Protein AF-A0A9E5NIU3-F1 (afdb_monomer)

Solvent-accessible surface area (backbone atoms only — not comparable to full-atom values): 15279 Å² total; per-residue (Å²): 61,27,42,67,82,44,80,73,51,87,88,87,84,78,80,99,62,93,83,87,87,89,77,92,74,61,72,83,60,60,57,91,78,88,72,50,78,47,79,78,76,88,70,92,60,64,92,86,61,90,78,83,89,86,84,86,89,82,87,84,83,90,74,96,70,78,58,53,26,58,92,35,30,37,78,50,72,52,64,69,59,44,77,48,78,51,65,37,32,58,20,73,56,79,64,65,49,39,30,41,48,63,44,84,92,63,64,41,73,61,79,79,61,49,73,47,73,79,78,51,19,30,45,32,39,68,53,78,41,89,37,87,39,33,35,40,39,30,29,74,90,66,59,80,70,76,93,72,87,78,89,84,76,90,77,65,85,85,40,51,83,42,65,24,35,31,39,36,38,25,44,74,95,46,49,76,74,45,44,67,56,43,54,54,40,41,75,70,74,32,47,60,39,81,43,46,48,65,55,38,16,42,77,52,43,78,56,40,85,49,75,63,10,59,55,51,44,54,50,47,41,46,76,48,26,36,84,62,45,52,77,42,78,44,81,51,81,84,88,73,92,84,115

Sequence (243 aa):
VYLNGYLLDEAKWDGLVPYQFQEEVSQSHLVDGTNVVSVECPLELPVTVTYDLVYVDSFEIDYYRAYTAENDSLLFDGDGAGTWQYEVAGFTTDALEVFDITDPLSVTRMVSTTVVGSGSYSLKFEDTIGGEHHYLALRPSQYKSHPLILEDTPSSLADTSNGADYIIITHSDFRDAVIPLRDHREGQGLGTFIADVQDVYDEFSYGIFDPRAIRDFLRYAYDNWVDPPPSYVLLVGDGNYDF

Foldseek 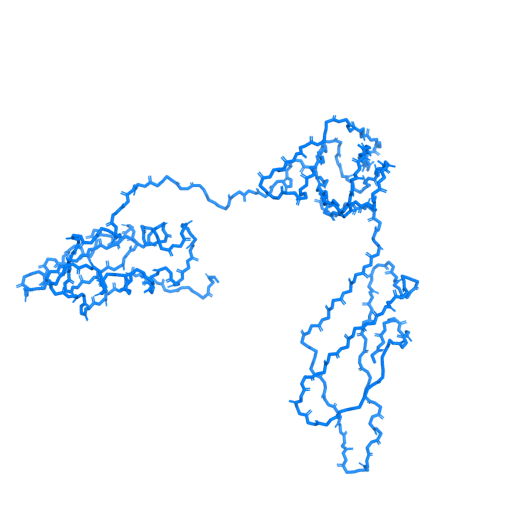3Di:
DDKLNHDFDDDDDDDPDDDDDDGDDDLVSDDPDDIDDDDDDPVPDPPVDDDDDDDDPDDDDDHDDPLEDDPQKDKDKDDFAAKDKDKHWHHQDQQKWKWWCQDVVDIDTDDQWDWDDDRIIIIMDMDGDHGMIIMMMGHPVPPDDDPDDDDDDADPLLDLADAWQEEEEEAPVCQVVCVVVCVVVVVVVTGYYYHYVQNLCCVQPVSDPDVVSVVVSLVSQQVRHDPPGHPYYHYYDDDDPPD

Structure (mmCIF, N/CA/C/O backbone):
data_AF-A0A9E5NIU3-F1
#
_entry.id   AF-A0A9E5NIU3-F1
#
loop_
_atom_site.group_PDB
_atom_site.id
_atom_site.type_symbol
_atom_site.label_atom_id
_atom_site.label_alt_id
_atom_site.label_comp_id
_atom_site.label_asym_id
_atom_site.label_entity_id
_atom_site.label_seq_id
_atom_site.pdbx_PDB_ins_code
_atom_site.Cartn_x
_atom_site.Cartn_y
_atom_site.Cartn_z
_atom_site.occupancy
_atom_site.B_iso_or_equiv
_atom_site.auth_seq_id
_atom_site.auth_comp_id
_atom_site.auth_asym_id
_atom_site.auth_atom_id
_atom_site.pdbx_PDB_model_num
ATOM 1 N N . VAL A 1 1 ? -11.254 -3.269 -29.578 1.00 92.62 1 VAL A N 1
ATOM 2 C CA . VAL A 1 1 ? -10.267 -2.590 -28.709 1.00 92.62 1 VAL A CA 1
ATOM 3 C C . VAL A 1 1 ? -8.957 -2.481 -29.459 1.00 92.62 1 VAL A C 1
ATOM 5 O O . VAL A 1 1 ? -8.555 -3.450 -30.092 1.00 92.62 1 VAL A O 1
ATOM 8 N N . TYR A 1 2 ? -8.317 -1.316 -29.423 1.00 95.06 2 TYR A N 1
ATOM 9 C CA . TYR A 1 2 ? -7.055 -1.064 -30.110 1.00 95.06 2 TYR A CA 1
ATOM 10 C C . TYR A 1 2 ? -5.993 -0.554 -29.141 1.00 95.06 2 TYR A C 1
ATOM 12 O O . TYR A 1 2 ? -6.313 0.156 -28.189 1.00 95.06 2 TYR A O 1
ATOM 20 N N . LEU A 1 3 ? -4.731 -0.840 -29.450 1.00 96.06 3 LEU A N 1
ATOM 21 C CA . LEU A 1 3 ? -3.557 -0.226 -28.836 1.00 96.06 3 LEU A CA 1
ATOM 22 C C . LEU A 1 3 ? -2.742 0.465 -29.922 1.00 96.06 3 LEU A C 1
ATOM 24 O O . LEU A 1 3 ? -2.285 -0.188 -30.855 1.00 96.06 3 LEU A O 1
ATOM 28 N N . ASN A 1 4 ? -2.573 1.784 -29.827 1.00 96.12 4 ASN A N 1
ATOM 29 C CA . ASN A 1 4 ? -1.859 2.598 -30.818 1.00 96.12 4 ASN A CA 1
ATOM 30 C C . ASN A 1 4 ? -2.314 2.340 -32.271 1.00 96.12 4 ASN A C 1
ATOM 32 O O . ASN A 1 4 ? -1.519 2.397 -33.206 1.00 96.12 4 ASN A O 1
ATOM 36 N N . GLY A 1 5 ? -3.605 2.041 -32.460 1.00 95.25 5 GLY A N 1
ATOM 37 C CA . GLY A 1 5 ? -4.196 1.725 -33.765 1.00 95.25 5 GLY A CA 1
ATOM 38 C C . GLY A 1 5 ? -4.062 0.263 -34.214 1.00 95.25 5 GLY A C 1
ATOM 39 O O . GLY A 1 5 ? -4.632 -0.095 -35.242 1.00 95.25 5 GLY A O 1
ATOM 40 N N . TYR A 1 6 ? -3.376 -0.599 -33.460 1.00 96.06 6 TYR A N 1
ATOM 41 C CA . TYR A 1 6 ? -3.373 -2.046 -33.684 1.00 96.06 6 TYR A CA 1
ATOM 42 C C . TYR A 1 6 ? -4.602 -2.676 -33.035 1.00 96.06 6 TYR A C 1
ATOM 44 O O . TYR A 1 6 ? -4.832 -2.480 -31.842 1.00 96.06 6 TYR A O 1
ATOM 52 N N . LEU A 1 7 ? -5.393 -3.416 -33.814 1.00 95.62 7 LEU A N 1
ATOM 53 C CA . LEU A 1 7 ? -6.554 -4.143 -33.301 1.00 95.62 7 LEU A CA 1
ATOM 54 C C . LEU A 1 7 ? -6.073 -5.246 -32.353 1.00 95.62 7 LEU A C 1
ATOM 56 O O . LEU A 1 7 ? -5.287 -6.099 -32.762 1.00 95.62 7 LEU A O 1
ATOM 60 N N . LEU A 1 8 ? -6.538 -5.204 -31.105 1.00 95.06 8 LEU A N 1
ATOM 61 C CA . LEU A 1 8 ? -6.277 -6.239 -30.106 1.00 95.06 8 LEU A CA 1
ATOM 62 C C . LEU A 1 8 ? -7.428 -7.238 -30.028 1.00 95.06 8 LEU A C 1
ATOM 64 O O . LEU A 1 8 ? -7.195 -8.436 -30.020 1.00 95.06 8 LEU A O 1
ATOM 68 N N . ASP A 1 9 ? -8.659 -6.734 -29.995 1.00 94.94 9 ASP A N 1
ATOM 69 C CA . ASP A 1 9 ? -9.853 -7.555 -2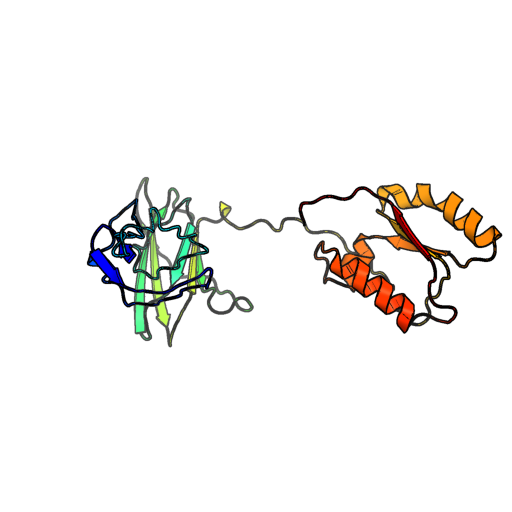9.800 1.00 94.94 9 ASP A CA 1
ATOM 70 C C . ASP A 1 9 ? -11.080 -6.939 -30.488 1.00 94.94 9 ASP A C 1
ATOM 72 O O . ASP A 1 9 ? -11.179 -5.714 -30.635 1.00 94.94 9 ASP A O 1
ATOM 76 N N . GLU A 1 10 ? -12.025 -7.786 -30.887 1.00 93.44 10 GLU A N 1
ATOM 77 C CA . GLU A 1 10 ? -13.324 -7.407 -31.436 1.00 93.44 10 GLU A CA 1
ATOM 78 C C . GLU A 1 10 ? -14.422 -8.262 -30.799 1.00 93.44 10 GLU A C 1
ATOM 80 O O . GLU A 1 10 ? -14.427 -9.489 -30.908 1.00 93.44 10 GLU A O 1
ATOM 85 N N . ALA A 1 11 ? -15.401 -7.601 -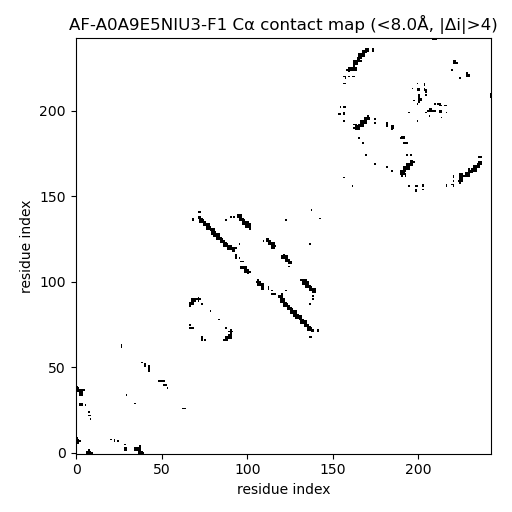30.178 1.00 90.00 11 ALA A N 1
ATOM 86 C CA . ALA A 1 11 ? -16.463 -8.279 -29.454 1.00 90.00 11 ALA A CA 1
ATOM 87 C C . ALA A 1 11 ? -17.822 -7.607 -29.636 1.00 90.00 11 ALA A C 1
ATOM 89 O O . ALA A 1 11 ? -17.936 -6.409 -29.895 1.00 90.00 11 ALA A O 1
ATOM 90 N N . LYS A 1 12 ? -18.873 -8.411 -29.451 1.00 87.81 12 LYS A N 1
ATOM 91 C CA . LYS A 1 12 ? -20.268 -7.977 -29.468 1.00 87.81 12 LYS A CA 1
ATOM 92 C C . LYS A 1 12 ? -20.998 -8.537 -28.257 1.00 87.81 12 LYS A C 1
ATOM 94 O O . LYS A 1 12 ? -21.025 -9.749 -28.051 1.00 87.81 12 LYS A O 1
ATOM 99 N N . TRP A 1 13 ? -21.647 -7.660 -27.507 1.00 85.12 13 TRP A N 1
ATOM 100 C CA . TRP A 1 13 ? -22.493 -8.016 -26.373 1.00 85.12 13 TRP A CA 1
ATOM 101 C C . TRP A 1 13 ? -23.700 -7.071 -26.299 1.00 85.12 13 TRP A C 1
ATOM 103 O O . TRP A 1 13 ? -23.791 -6.116 -27.069 1.00 85.12 13 TRP A O 1
ATOM 113 N N . ASP A 1 14 ? -24.658 -7.376 -25.424 1.00 81.88 14 ASP A N 1
ATOM 114 C CA . ASP A 1 14 ? -25.883 -6.594 -25.239 1.00 81.88 14 ASP A CA 1
ATOM 115 C C . ASP A 1 14 ? -26.160 -6.388 -23.743 1.00 81.88 14 ASP A C 1
ATOM 117 O O . ASP A 1 14 ? -25.892 -7.267 -22.919 1.00 81.88 14 ASP A O 1
ATOM 121 N N . GLY A 1 15 ? -26.715 -5.227 -23.403 1.00 83.88 15 GLY A N 1
ATOM 122 C CA . GLY A 1 15 ? -27.000 -4.806 -22.034 1.00 83.88 15 GLY A CA 1
ATOM 123 C C . GLY A 1 15 ? -25.804 -4.238 -21.259 1.00 83.88 15 GLY A C 1
ATOM 124 O O . GLY A 1 15 ? -24.678 -4.150 -21.741 1.00 83.88 15 GLY A O 1
ATOM 125 N N . LEU A 1 16 ? -26.077 -3.838 -20.013 1.00 86.12 16 LEU A N 1
ATOM 126 C CA . LEU A 1 16 ? -25.091 -3.304 -19.063 1.00 86.12 16 LEU A CA 1
ATOM 127 C C . LEU A 1 16 ? -24.374 -4.447 -18.335 1.00 86.12 16 LEU A C 1
ATOM 129 O O . LEU A 1 16 ? -24.534 -4.632 -17.129 1.00 86.12 16 LEU A O 1
ATOM 133 N N . VAL A 1 17 ? -23.641 -5.254 -19.095 1.00 89.50 17 VAL A N 1
ATOM 134 C CA . VAL A 1 17 ? -22.861 -6.382 -18.579 1.00 89.50 17 VAL A CA 1
ATOM 135 C C . VAL A 1 17 ? -21.364 -6.089 -18.697 1.00 89.50 17 VAL A C 1
ATOM 137 O O . VAL A 1 17 ? -20.954 -5.462 -19.676 1.00 89.50 17 VAL A O 1
ATOM 140 N N . PRO A 1 18 ? -20.542 -6.514 -17.720 1.00 90.44 18 PRO A N 1
ATOM 141 C CA . PRO A 1 18 ? -19.097 -6.376 -17.824 1.00 90.44 18 PRO A CA 1
ATOM 142 C C . PRO A 1 18 ? -18.568 -7.258 -18.958 1.00 90.44 18 PRO A C 1
ATOM 144 O O . PRO A 1 18 ? -19.004 -8.398 -19.131 1.00 90.44 18 PRO A O 1
ATOM 147 N N . TYR A 1 19 ? -17.610 -6.723 -19.705 1.00 91.12 19 TYR A N 1
ATOM 148 C CA . TYR A 1 19 ? -16.857 -7.446 -20.720 1.00 91.12 19 TYR A CA 1
ATOM 149 C C . TYR A 1 19 ? -15.371 -7.383 -20.366 1.00 91.12 19 TYR A C 1
ATOM 151 O O . TYR A 1 19 ? -14.856 -6.308 -20.064 1.00 91.12 19 TYR A O 1
ATOM 159 N N . GLN A 1 20 ? -14.702 -8.534 -20.392 1.00 93.62 20 GLN A N 1
ATOM 160 C CA . GLN A 1 20 ? -13.280 -8.675 -20.095 1.00 93.62 20 GLN A CA 1
ATOM 161 C C . GLN A 1 20 ? -12.633 -9.532 -21.181 1.00 93.62 20 GLN A C 1
ATOM 163 O O . GLN A 1 20 ? -13.189 -10.559 -21.573 1.00 93.62 20 GLN A O 1
ATOM 168 N N . PHE A 1 21 ? -11.450 -9.121 -21.626 1.00 93.06 21 PHE A N 1
ATOM 169 C CA . PHE A 1 21 ? -10.611 -9.869 -22.554 1.00 93.06 21 PHE A CA 1
ATOM 170 C C . PHE A 1 21 ? -9.149 -9.789 -22.095 1.00 93.06 21 PHE A C 1
ATOM 172 O O . PHE A 1 21 ? -8.782 -8.884 -21.344 1.00 93.06 21 PHE A O 1
ATOM 179 N N . GLN A 1 22 ? -8.335 -10.752 -22.521 1.00 95.75 22 GLN A N 1
ATOM 180 C CA . GLN A 1 22 ? -6.898 -10.802 -22.264 1.00 95.75 22 GLN A CA 1
ATOM 181 C C . GLN A 1 22 ? -6.222 -11.343 -23.518 1.00 95.75 22 GLN A C 1
ATOM 183 O O . GLN A 1 22 ? -6.597 -12.410 -23.998 1.00 95.75 22 GLN A O 1
ATOM 188 N N . GLU A 1 23 ? -5.245 -10.607 -24.036 1.00 94.19 23 GLU A N 1
ATOM 189 C CA . GLU A 1 23 ? -4.559 -10.924 -25.287 1.00 94.19 23 GLU A CA 1
ATOM 190 C C . GLU A 1 23 ? -3.060 -10.658 -25.160 1.00 94.19 23 GLU A C 1
ATOM 192 O O . GLU A 1 23 ? -2.636 -9.733 -24.465 1.00 94.19 23 GLU A O 1
ATOM 197 N N . GLU A 1 24 ? -2.263 -11.455 -25.869 1.00 94.00 24 GLU A N 1
ATOM 198 C CA . GLU A 1 24 ? -0.820 -11.247 -25.981 1.00 94.00 24 GLU A CA 1
ATOM 199 C C . GLU A 1 24 ? -0.539 -10.064 -26.912 1.00 94.00 24 GLU A C 1
ATOM 201 O O . GLU A 1 24 ? -0.871 -10.078 -28.103 1.00 94.00 24 GLU A O 1
ATOM 206 N N . VAL A 1 25 ? 0.105 -9.028 -26.380 1.00 91.88 25 VAL A N 1
ATOM 207 C CA . VAL A 1 25 ? 0.417 -7.811 -27.130 1.00 91.88 25 VAL A CA 1
ATOM 208 C C . VAL A 1 25 ? 1.869 -7.845 -27.587 1.00 91.88 25 VAL A C 1
ATOM 210 O O . VAL A 1 25 ? 2.794 -8.024 -26.800 1.00 91.88 25 VAL A O 1
ATOM 213 N N . SER A 1 26 ? 2.108 -7.606 -28.879 1.00 93.44 26 SER A N 1
ATOM 214 C CA . SER A 1 26 ? 3.479 -7.409 -29.351 1.00 93.44 26 SER A CA 1
ATOM 215 C C . SER A 1 26 ? 4.075 -6.144 -28.733 1.00 93.44 26 SER A C 1
ATOM 217 O O . SER A 1 26 ? 3.528 -5.059 -28.917 1.00 93.44 26 SER A O 1
ATOM 219 N N . GLN A 1 27 ? 5.262 -6.249 -28.124 1.00 91.62 27 GLN A N 1
ATOM 220 C CA . GLN A 1 27 ? 6.040 -5.093 -27.651 1.00 91.62 27 GLN A CA 1
ATOM 221 C C . GLN A 1 27 ? 6.200 -4.007 -28.731 1.00 91.62 27 GLN A C 1
ATOM 223 O O . GLN A 1 27 ? 6.276 -2.824 -28.422 1.00 91.62 27 GLN A O 1
ATOM 228 N N . SER A 1 28 ? 6.228 -4.395 -30.011 1.00 94.19 28 SER A N 1
ATOM 229 C CA . SER A 1 28 ? 6.342 -3.457 -31.135 1.00 94.19 28 SER A CA 1
ATOM 230 C C . SER A 1 28 ? 5.110 -2.567 -31.350 1.00 94.19 28 SER A C 1
ATOM 232 O O . SER A 1 28 ? 5.200 -1.572 -32.068 1.00 94.19 28 SER A O 1
ATOM 234 N N . HIS A 1 29 ? 3.969 -2.901 -30.740 1.00 95.00 29 HIS A N 1
ATOM 235 C CA . HIS A 1 29 ? 2.780 -2.051 -30.736 1.00 95.00 29 HIS A CA 1
ATOM 236 C C . HIS A 1 29 ? 2.910 -0.894 -29.743 1.00 95.00 29 HIS A C 1
ATOM 238 O O . HIS A 1 29 ? 2.177 0.085 -29.872 1.00 95.00 29 HIS A O 1
ATOM 244 N N . LEU A 1 30 ? 3.826 -0.988 -28.775 1.00 94.31 30 LEU A N 1
ATOM 245 C CA . LEU A 1 30 ? 4.096 0.058 -27.798 1.00 94.31 30 LEU A CA 1
ATOM 246 C C . LEU A 1 30 ? 5.126 1.053 -28.326 1.00 94.31 30 LEU A C 1
ATOM 248 O O . LEU A 1 30 ? 6.062 0.705 -29.047 1.00 94.31 30 LEU A O 1
ATOM 252 N N . VAL A 1 31 ? 4.951 2.307 -27.931 1.00 93.25 31 VAL A N 1
ATOM 253 C CA . VAL A 1 31 ? 5.885 3.396 -28.211 1.00 93.25 31 VAL A CA 1
ATOM 254 C C . VAL A 1 31 ? 6.438 3.958 -26.910 1.00 93.25 31 VAL A C 1
ATOM 256 O O . VAL A 1 31 ? 5.789 3.888 -25.865 1.00 93.25 31 VAL A O 1
ATOM 259 N N . ASP A 1 32 ? 7.635 4.536 -26.982 1.00 88.25 32 ASP A N 1
ATOM 260 C CA . ASP A 1 32 ? 8.162 5.331 -25.877 1.00 88.25 32 ASP A CA 1
ATOM 261 C C . ASP A 1 32 ? 7.265 6.558 -25.642 1.00 88.25 32 ASP A C 1
ATOM 263 O O . ASP A 1 32 ? 6.871 7.253 -26.586 1.00 88.25 32 ASP A O 1
ATOM 267 N N . GLY A 1 33 ? 6.913 6.807 -24.382 1.00 88.25 33 GLY A N 1
ATOM 268 C CA . GLY A 1 33 ? 5.982 7.861 -23.990 1.00 88.25 33 GLY A CA 1
ATOM 269 C C . GLY A 1 33 ? 4.508 7.441 -24.023 1.00 88.25 33 GLY A C 1
ATOM 270 O O . GLY A 1 33 ? 4.108 6.434 -23.438 1.00 88.25 33 GLY A O 1
ATOM 271 N N . THR A 1 34 ? 3.656 8.279 -24.617 1.00 92.75 34 THR A N 1
ATOM 272 C CA . THR A 1 34 ? 2.198 8.115 -24.525 1.00 92.75 34 THR A CA 1
ATOM 273 C C . THR A 1 34 ? 1.693 7.026 -25.464 1.00 92.75 34 THR A C 1
ATOM 275 O O . THR A 1 34 ? 1.724 7.180 -26.683 1.00 92.75 34 THR A O 1
ATOM 278 N N . ASN A 1 35 ? 1.143 5.969 -24.872 1.00 94.25 35 ASN A N 1
ATOM 279 C CA . ASN A 1 35 ? 0.399 4.923 -25.562 1.00 94.25 35 ASN A CA 1
ATOM 280 C C . ASN A 1 35 ? -1.108 5.194 -25.436 1.00 94.25 35 ASN A C 1
ATOM 282 O O . ASN A 1 35 ? -1.568 5.712 -24.417 1.00 94.25 35 ASN A O 1
ATOM 286 N N . VAL A 1 36 ? -1.880 4.863 -26.470 1.00 95.38 36 VAL A N 1
ATOM 287 C CA . VAL A 1 36 ? -3.328 5.102 -26.532 1.00 95.38 36 VAL A CA 1
ATOM 288 C C . VAL A 1 36 ? -4.056 3.774 -26.672 1.00 95.38 36 VAL A C 1
ATOM 290 O O . VAL A 1 36 ? -3.904 3.085 -27.680 1.00 95.38 36 VAL A O 1
ATOM 293 N N . VAL A 1 37 ? -4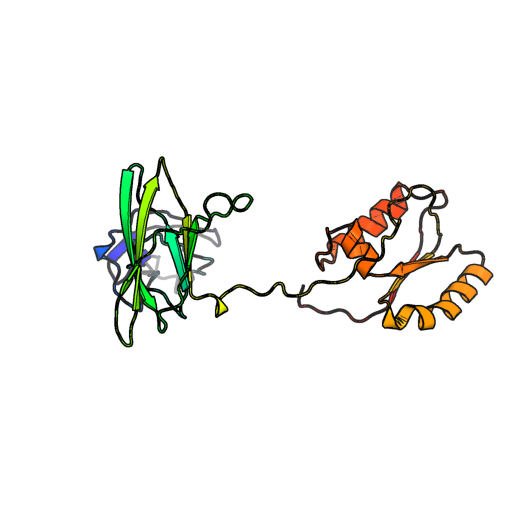.888 3.452 -25.683 1.00 93.69 37 VAL A N 1
ATOM 294 C CA . VAL A 1 37 ? -5.883 2.379 -25.775 1.00 93.69 37 VAL A CA 1
ATOM 295 C C . VAL A 1 37 ? -7.211 3.002 -26.187 1.00 93.69 37 VAL A C 1
ATOM 297 O O . VAL A 1 37 ? -7.673 3.949 -25.549 1.00 93.69 37 VAL A O 1
ATOM 300 N N . SER A 1 38 ? -7.827 2.498 -27.255 1.00 92.81 38 SER A N 1
ATOM 301 C CA . SER A 1 38 ? -9.133 2.975 -27.716 1.00 92.81 38 SER A CA 1
ATOM 302 C C . SER A 1 38 ? -10.156 1.850 -27.819 1.00 92.81 38 SER A C 1
ATOM 304 O O . SER A 1 38 ? -9.869 0.717 -28.217 1.00 92.81 38 SER A O 1
ATOM 306 N N . VAL A 1 39 ? -11.395 2.186 -27.467 1.00 91.69 39 VAL A N 1
ATOM 307 C CA . VAL A 1 39 ? -12.569 1.352 -27.711 1.00 91.69 39 VAL A CA 1
ATOM 308 C C . VAL A 1 39 ? -13.408 2.064 -28.757 1.00 91.69 39 VAL A C 1
ATOM 310 O O . VAL A 1 39 ? -13.850 3.192 -28.547 1.00 91.69 39 VAL A O 1
ATOM 313 N N . GLU A 1 40 ? -13.605 1.412 -29.896 1.00 90.19 40 GLU A N 1
ATOM 314 C CA . GLU A 1 40 ? -14.439 1.928 -30.975 1.00 90.19 40 GLU A CA 1
ATOM 315 C C . GLU A 1 40 ? -15.761 1.170 -30.987 1.00 90.19 40 GLU A C 1
ATOM 317 O O . GLU A 1 40 ? -15.776 -0.058 -30.937 1.00 90.19 40 GLU A O 1
ATOM 322 N N . CYS A 1 41 ? -16.868 1.909 -31.048 1.00 88.00 41 CYS A N 1
ATOM 323 C CA . CYS A 1 41 ? -18.207 1.349 -31.196 1.00 88.00 41 CYS A CA 1
ATOM 324 C C . CYS A 1 41 ? -18.724 1.723 -32.594 1.00 88.00 41 CYS A C 1
ATOM 326 O O . CYS A 1 41 ? -19.171 2.857 -32.785 1.00 88.00 41 CYS A O 1
ATOM 328 N N . PRO A 1 42 ? -18.629 0.822 -33.590 1.00 82.06 42 PRO A N 1
ATOM 329 C CA . PRO A 1 42 ? -18.946 1.142 -34.985 1.00 82.06 42 PRO A CA 1
ATOM 330 C C . PRO A 1 42 ? -20.447 1.350 -35.265 1.00 82.06 42 PRO A C 1
ATOM 332 O O . PRO A 1 42 ? -20.806 1.681 -36.394 1.00 82.06 42 PRO A O 1
ATOM 335 N N . LEU A 1 43 ? -21.319 1.199 -34.256 1.00 75.06 43 LEU A N 1
ATOM 336 C CA . LEU A 1 43 ? -22.774 1.367 -34.343 1.00 75.06 43 LEU A CA 1
ATOM 337 C C . LEU A 1 43 ? -23.403 0.526 -35.472 1.00 75.06 43 LEU A C 1
ATOM 339 O O . LEU A 1 43 ? -24.188 1.013 -36.285 1.00 75.06 43 LEU A O 1
ATOM 343 N N . GLU A 1 44 ? -23.082 -0.769 -35.520 1.00 70.62 44 GLU A N 1
ATOM 344 C CA . GLU A 1 44 ? -23.582 -1.715 -36.538 1.00 70.62 44 GLU A CA 1
ATOM 345 C C . GLU A 1 44 ? -25.026 -2.212 -36.285 1.00 70.62 44 GLU A C 1
ATOM 347 O O . GLU A 1 44 ? -25.435 -3.285 -36.741 1.00 70.62 44 GLU A O 1
ATOM 352 N N . LEU A 1 45 ? -25.823 -1.459 -35.523 1.00 66.75 45 LEU A N 1
ATOM 353 C CA . LEU A 1 45 ? -27.174 -1.839 -35.108 1.00 66.75 45 LEU A CA 1
ATOM 354 C C . LEU A 1 45 ? -28.260 -1.264 -36.041 1.00 66.75 45 LEU A C 1
ATOM 356 O O . LEU A 1 45 ? -28.012 -0.327 -36.803 1.00 66.75 45 LEU A O 1
ATOM 360 N N . PRO A 1 46 ? -29.492 -1.820 -36.022 1.00 67.44 46 PRO A N 1
ATOM 361 C CA . PRO A 1 46 ? -30.609 -1.278 -36.790 1.00 67.44 46 PRO A CA 1
ATOM 362 C C . PRO A 1 46 ? -30.824 0.208 -36.485 1.00 67.44 46 PRO A C 1
ATOM 364 O O . PRO A 1 46 ? -30.645 0.638 -35.349 1.00 67.44 46 PRO A O 1
ATOM 367 N N . VAL A 1 47 ? -31.309 0.957 -37.481 1.00 65.19 47 VAL A N 1
ATOM 368 C CA . VAL A 1 47 ? -31.477 2.432 -37.521 1.00 65.19 47 VAL A CA 1
ATOM 369 C C . VAL A 1 47 ? -32.200 3.081 -36.322 1.00 65.19 47 VAL A C 1
ATOM 371 O O . VAL A 1 47 ? -32.287 4.302 -36.243 1.00 65.19 47 VAL A O 1
ATOM 374 N N . THR A 1 48 ? -32.763 2.288 -35.410 1.00 75.12 48 THR A N 1
ATOM 375 C CA . THR A 1 48 ? -33.432 2.725 -34.181 1.00 75.12 48 THR A CA 1
ATOM 376 C C . THR A 1 48 ? -32.488 2.944 -32.994 1.00 75.12 48 THR A C 1
ATOM 378 O O . THR A 1 48 ? -32.906 3.581 -32.032 1.00 75.12 48 THR A O 1
ATOM 381 N N . VAL A 1 49 ? -31.255 2.426 -33.029 1.00 71.31 49 VAL A N 1
ATOM 382 C CA . VAL A 1 49 ? -30.230 2.666 -31.996 1.00 71.31 49 VAL A CA 1
ATOM 383 C C . VAL A 1 49 ? -29.312 3.789 -32.471 1.00 71.31 49 VAL A C 1
ATOM 385 O O . VAL A 1 49 ? -28.775 3.722 -33.573 1.00 71.31 49 VAL A O 1
ATOM 388 N N . THR A 1 50 ? -29.172 4.850 -31.675 1.00 76.56 50 THR A N 1
ATOM 389 C CA . THR A 1 50 ? -28.463 6.078 -32.083 1.00 76.56 50 THR A CA 1
ATOM 390 C C . THR A 1 50 ? -27.117 6.286 -31.393 1.00 76.56 50 THR A C 1
ATOM 392 O O . THR A 1 50 ? -26.389 7.198 -31.781 1.00 76.56 50 THR A O 1
ATOM 395 N N . TYR A 1 51 ? -26.782 5.478 -30.387 1.00 76.12 51 TYR A N 1
ATOM 396 C CA . TYR A 1 51 ? -25.496 5.515 -29.697 1.00 76.12 51 TYR A CA 1
ATOM 397 C C . TYR A 1 51 ? -25.184 4.165 -29.044 1.00 76.12 51 TYR A C 1
ATOM 399 O O . TYR A 1 51 ? -26.100 3.454 -28.635 1.00 76.12 51 TYR A O 1
ATOM 407 N N . ASP A 1 52 ? -23.891 3.897 -28.881 1.00 81.81 52 ASP A N 1
ATOM 408 C CA . ASP A 1 52 ? -23.343 2.890 -27.976 1.00 81.81 52 ASP A CA 1
ATOM 409 C C . ASP A 1 52 ? -22.576 3.623 -26.866 1.00 81.81 52 ASP A C 1
ATOM 411 O O . ASP A 1 52 ? -21.955 4.663 -27.111 1.00 81.81 52 ASP A O 1
ATOM 415 N N . LEU A 1 53 ? -22.638 3.110 -25.637 1.00 84.25 53 LEU A N 1
ATOM 416 C CA . LEU A 1 53 ? -21.878 3.640 -24.505 1.00 84.25 53 LEU A CA 1
ATOM 417 C C . LEU A 1 53 ? -21.075 2.515 -23.860 1.00 84.25 53 LEU A C 1
ATOM 419 O O . LEU A 1 53 ? -21.633 1.484 -23.491 1.00 84.25 53 LEU A O 1
ATOM 423 N N . VAL A 1 54 ? -19.781 2.758 -23.676 1.00 86.44 54 VAL A N 1
ATOM 424 C CA . VAL A 1 54 ? -18.865 1.865 -22.967 1.00 86.44 54 VAL A CA 1
ATOM 425 C C . VAL A 1 54 ? -18.221 2.646 -21.829 1.00 86.44 54 VAL A C 1
ATOM 427 O O . VAL A 1 54 ? -17.726 3.755 -22.034 1.00 86.44 54 VAL A O 1
ATOM 430 N N . TYR A 1 55 ? -18.233 2.061 -20.634 1.00 89.56 55 TYR A N 1
ATOM 431 C CA . TYR A 1 55 ? -17.480 2.550 -19.485 1.00 89.56 55 TYR A CA 1
ATOM 432 C C . TYR A 1 55 ? -16.264 1.649 -19.294 1.00 89.56 55 TYR A C 1
ATOM 434 O O . TYR A 1 55 ? -16.412 0.435 -19.178 1.00 89.56 55 TYR A O 1
ATOM 442 N N . VAL A 1 56 ? -15.074 2.247 -19.289 1.00 90.12 56 VAL A N 1
ATOM 443 C CA . VAL A 1 56 ? -13.833 1.538 -18.969 1.00 90.12 56 VAL A CA 1
ATOM 444 C C . VAL A 1 56 ? -13.688 1.522 -17.454 1.00 90.12 56 VAL A C 1
ATOM 446 O O . VAL A 1 56 ? -13.658 2.586 -16.839 1.00 90.12 56 VAL A O 1
ATOM 449 N N . ASP A 1 57 ? -13.628 0.323 -16.883 1.00 92.12 57 ASP A N 1
ATOM 450 C CA . ASP A 1 57 ? -13.330 0.122 -15.464 1.00 92.12 57 ASP A CA 1
ATOM 451 C C . ASP A 1 57 ? -11.809 0.167 -15.244 1.00 92.12 57 ASP A C 1
ATOM 453 O O . ASP A 1 57 ? -11.282 1.097 -14.637 1.00 92.12 57 ASP A O 1
ATOM 457 N N . SER A 1 58 ? -11.078 -0.763 -15.865 1.00 93.38 58 SER A N 1
ATOM 458 C CA . SER A 1 58 ? -9.616 -0.819 -15.825 1.00 93.38 58 SER A CA 1
ATOM 459 C C . SER A 1 58 ? -9.027 -1.502 -17.063 1.00 93.38 58 SER A C 1
ATOM 461 O O . SER A 1 58 ? -9.735 -2.136 -17.849 1.00 93.38 58 SER A O 1
ATOM 463 N N . PHE A 1 59 ? -7.716 -1.353 -17.244 1.00 91.62 59 PHE A N 1
ATOM 464 C CA . PHE A 1 59 ? -6.902 -2.186 -18.123 1.00 91.62 59 PHE A CA 1
ATOM 465 C C . PHE A 1 59 ? -5.511 -2.349 -17.503 1.00 91.62 59 PHE A C 1
ATOM 467 O O . PHE A 1 59 ? -5.032 -1.454 -16.806 1.00 91.62 59 PHE A O 1
ATOM 474 N N . GLU A 1 60 ? -4.873 -3.478 -17.782 1.00 93.75 60 GLU A N 1
ATOM 475 C CA . GLU A 1 60 ? -3.510 -3.800 -17.363 1.00 93.75 60 GLU A CA 1
ATOM 476 C C . GLU A 1 60 ? -2.710 -4.217 -18.599 1.00 93.75 60 GLU A C 1
ATOM 478 O O . GLU A 1 60 ? -3.270 -4.775 -19.547 1.00 93.75 60 GLU A O 1
ATOM 483 N N . ILE A 1 61 ? -1.422 -3.882 -18.626 1.00 91.31 61 ILE A N 1
ATOM 484 C CA . ILE A 1 61 ? -0.521 -4.267 -19.708 1.00 91.31 61 ILE A CA 1
ATOM 485 C C . ILE A 1 61 ? 0.858 -4.578 -19.141 1.00 91.31 61 ILE A C 1
ATOM 487 O O . ILE A 1 61 ? 1.509 -3.706 -18.564 1.00 91.31 61 ILE A O 1
ATOM 491 N N . ASP A 1 62 ? 1.309 -5.804 -19.378 1.00 89.62 62 ASP A N 1
ATOM 492 C CA . ASP A 1 62 ? 2.674 -6.227 -19.105 1.00 89.62 62 ASP A CA 1
ATOM 493 C C . ASP A 1 62 ? 3.540 -5.961 -20.333 1.00 89.62 62 ASP A C 1
ATOM 495 O O . ASP A 1 62 ? 3.162 -6.256 -21.471 1.00 89.62 62 ASP A O 1
ATOM 499 N N . TYR A 1 63 ? 4.704 -5.353 -20.122 1.00 89.19 63 TYR A N 1
ATOM 500 C CA . TYR A 1 63 ? 5.613 -5.007 -21.206 1.00 89.19 63 TYR A CA 1
ATOM 501 C C . TYR A 1 63 ? 7.057 -4.945 -20.729 1.00 89.19 63 TYR A C 1
ATOM 503 O O . TYR A 1 63 ? 7.353 -4.617 -19.580 1.00 89.19 63 TYR A O 1
ATOM 511 N N . TYR A 1 64 ? 7.981 -5.187 -21.654 1.00 86.38 64 TYR A N 1
ATOM 512 C CA . TYR A 1 64 ? 9.394 -4.971 -21.396 1.00 86.38 64 TYR A CA 1
ATOM 513 C C . TYR A 1 64 ? 9.689 -3.476 -21.384 1.00 86.38 64 TYR A C 1
ATOM 515 O O . TYR A 1 64 ? 9.472 -2.761 -22.368 1.00 86.38 64 TYR A O 1
ATOM 523 N N . ARG A 1 65 ? 10.235 -3.008 -20.267 1.00 86.31 65 ARG A N 1
ATOM 524 C CA . ARG A 1 65 ? 10.684 -1.632 -20.085 1.00 86.31 65 ARG A CA 1
ATOM 525 C C . ARG A 1 65 ? 12.207 -1.585 -20.036 1.00 86.31 65 ARG A C 1
ATOM 527 O O . ARG A 1 65 ? 12.853 -2.488 -19.517 1.00 86.31 65 ARG A O 1
ATOM 534 N N . ALA A 1 66 ? 12.792 -0.506 -20.550 1.00 89.81 66 ALA A N 1
ATOM 535 C CA . ALA A 1 66 ? 14.211 -0.245 -20.349 1.00 89.81 66 ALA A CA 1
ATOM 536 C C . ALA A 1 66 ? 14.524 -0.054 -18.854 1.00 89.81 66 ALA A C 1
ATOM 538 O O . ALA A 1 66 ? 13.774 0.616 -18.142 1.00 89.81 66 ALA A O 1
ATOM 539 N N . TYR A 1 67 ? 15.673 -0.558 -18.399 1.00 94.69 67 TYR A N 1
ATOM 540 C CA . TYR A 1 67 ? 16.161 -0.340 -17.037 1.00 94.69 67 TYR A CA 1
ATOM 541 C C . TYR A 1 67 ? 16.669 1.095 -16.852 1.00 94.69 67 TYR A C 1
ATOM 543 O O . TYR A 1 67 ? 17.866 1.369 -16.827 1.00 94.69 67 TYR A O 1
ATOM 551 N N . THR A 1 68 ? 15.739 2.044 -16.786 1.00 95.56 68 THR A N 1
ATOM 552 C CA . THR A 1 68 ? 16.002 3.469 -16.576 1.00 95.56 68 THR A CA 1
ATOM 553 C C . THR A 1 68 ? 15.191 3.947 -15.385 1.00 95.56 68 THR A C 1
ATOM 555 O O . THR A 1 68 ? 13.965 3.883 -15.398 1.00 95.56 68 THR A O 1
ATOM 558 N N . ALA A 1 69 ? 15.892 4.414 -14.357 1.00 96.12 69 ALA A N 1
ATOM 559 C CA . ALA A 1 69 ? 15.300 4.958 -13.154 1.00 96.12 69 ALA A CA 1
ATOM 560 C C . ALA A 1 69 ? 14.514 6.236 -13.442 1.00 96.12 69 ALA A C 1
ATOM 562 O O . ALA A 1 69 ? 14.953 7.116 -14.185 1.00 96.12 69 ALA A O 1
ATOM 563 N N . GLU A 1 70 ? 13.371 6.354 -12.779 1.00 94.06 70 GLU A N 1
ATOM 564 C CA . GLU A 1 70 ? 12.571 7.568 -12.729 1.00 94.06 70 GLU A CA 1
ATOM 565 C C . GLU A 1 70 ? 12.587 8.086 -11.299 1.00 94.06 70 GLU A C 1
ATOM 567 O O . GLU A 1 70 ? 12.366 7.341 -10.346 1.00 94.06 70 GLU A O 1
ATOM 572 N N . ASN A 1 71 ? 12.885 9.376 -11.133 1.00 94.94 71 ASN A N 1
ATOM 573 C CA . ASN A 1 71 ? 13.062 9.987 -9.813 1.00 94.94 71 ASN A CA 1
ATOM 574 C C . ASN A 1 71 ? 14.107 9.256 -8.940 1.00 94.94 71 ASN A C 1
ATOM 576 O O . ASN A 1 71 ? 13.918 9.102 -7.737 1.00 94.94 71 ASN A O 1
ATOM 580 N N . ASP A 1 72 ? 15.222 8.826 -9.543 1.00 96.38 72 ASP A N 1
ATOM 581 C CA . ASP A 1 72 ? 16.311 8.085 -8.882 1.00 96.38 72 ASP A CA 1
ATOM 582 C C . ASP A 1 72 ? 15.894 6.751 -8.234 1.00 96.38 72 ASP A C 1
ATOM 584 O O . ASP A 1 72 ? 16.507 6.316 -7.253 1.00 96.38 72 ASP A O 1
ATOM 588 N N . SER A 1 73 ? 14.858 6.101 -8.766 1.00 97.00 73 SER A N 1
ATOM 589 C CA . SER A 1 73 ? 14.417 4.777 -8.334 1.00 97.00 73 SER A CA 1
ATOM 590 C C . SER A 1 73 ? 13.915 3.948 -9.517 1.00 97.00 73 SER A C 1
ATOM 592 O O . SER A 1 73 ? 13.324 4.477 -10.460 1.00 97.00 73 SER A O 1
ATOM 594 N N . LEU A 1 74 ? 14.140 2.640 -9.464 1.00 96.88 74 LEU A N 1
ATOM 595 C CA . LEU A 1 74 ? 13.538 1.665 -10.360 1.00 96.88 74 LEU A CA 1
ATOM 596 C C . LEU A 1 74 ? 13.244 0.373 -9.600 1.00 96.88 74 LEU A C 1
ATOM 598 O O . LEU A 1 74 ? 14.152 -0.242 -9.040 1.00 96.88 74 LEU A O 1
ATOM 602 N N . LEU A 1 75 ? 11.982 -0.045 -9.643 1.00 95.81 75 LEU A N 1
ATOM 603 C CA . LEU A 1 75 ? 11.563 -1.410 -9.350 1.00 95.81 75 LEU A CA 1
ATOM 604 C C . LEU A 1 75 ? 11.505 -2.169 -10.677 1.00 95.81 75 LEU A C 1
ATOM 606 O O . LEU A 1 75 ? 10.931 -1.653 -11.639 1.00 95.81 75 LEU A O 1
ATOM 610 N N . PHE A 1 76 ? 12.132 -3.337 -10.748 1.00 95.06 76 PHE A N 1
ATOM 611 C CA . PHE A 1 76 ? 12.168 -4.139 -11.967 1.00 95.06 76 PHE A CA 1
ATOM 612 C C . PHE A 1 76 ? 12.357 -5.618 -11.656 1.00 95.06 76 PHE A C 1
ATOM 614 O O . PHE A 1 76 ? 12.916 -5.982 -10.620 1.00 95.06 76 PHE A O 1
ATOM 621 N N . ASP A 1 77 ? 11.936 -6.448 -12.600 1.00 93.25 77 ASP A N 1
ATOM 622 C CA . ASP A 1 77 ? 12.077 -7.891 -12.508 1.00 93.25 77 ASP A CA 1
ATOM 623 C C . ASP A 1 77 ? 13.399 -8.341 -13.127 1.00 93.25 77 ASP A C 1
ATOM 625 O O . ASP A 1 77 ? 13.882 -7.787 -14.125 1.00 93.25 77 ASP A O 1
ATOM 629 N N . GLY A 1 78 ? 13.988 -9.349 -12.496 1.00 88.62 78 GLY A N 1
ATOM 630 C CA . GLY A 1 78 ? 15.080 -10.117 -13.057 1.00 88.62 78 GLY A CA 1
ATOM 631 C C . GLY A 1 78 ? 14.618 -10.957 -14.240 1.00 88.62 78 GLY A C 1
ATOM 632 O O . GLY A 1 78 ? 13.441 -11.281 -14.395 1.00 88.62 78 GLY A O 1
ATOM 633 N N . ASP A 1 79 ? 15.578 -11.335 -15.071 1.00 86.38 79 ASP A N 1
ATOM 634 C CA . ASP A 1 79 ? 15.345 -12.285 -16.149 1.00 86.38 79 ASP A CA 1
ATOM 635 C C . ASP A 1 79 ? 15.060 -13.701 -15.597 1.00 86.38 79 ASP A C 1
ATOM 637 O O . ASP A 1 79 ? 15.083 -13.962 -14.396 1.00 86.38 79 ASP A O 1
ATOM 641 N N . GLY A 1 80 ? 14.779 -14.666 -16.477 1.00 87.50 80 GLY A N 1
ATOM 642 C CA . GLY A 1 80 ? 14.599 -16.062 -16.061 1.00 87.50 80 GLY A CA 1
ATOM 643 C C . GLY A 1 80 ? 15.864 -16.681 -15.444 1.00 87.50 80 GLY A C 1
ATOM 644 O O . GLY A 1 80 ? 16.933 -16.081 -15.422 1.00 87.50 80 GLY A O 1
ATOM 645 N N . ALA A 1 81 ? 15.777 -17.934 -14.992 1.00 94.75 81 ALA A N 1
ATOM 646 C CA . ALA A 1 81 ? 16.903 -18.622 -14.357 1.00 94.75 81 ALA A CA 1
ATOM 647 C C . ALA A 1 81 ? 18.210 -18.540 -15.180 1.00 94.75 81 ALA A C 1
ATOM 649 O O . ALA A 1 81 ? 18.237 -18.887 -16.365 1.00 94.75 81 ALA A O 1
ATOM 650 N N . GLY A 1 82 ? 19.305 -18.116 -14.546 1.00 95.62 82 GLY A N 1
ATOM 651 C CA . GLY A 1 82 ? 20.582 -17.876 -15.214 1.00 95.62 82 GLY A CA 1
ATOM 652 C C . GLY A 1 82 ? 21.495 -16.918 -14.452 1.00 95.62 82 GLY A C 1
ATOM 653 O O . GLY A 1 82 ? 21.161 -16.452 -13.367 1.00 95.62 82 GLY A O 1
ATOM 654 N N . THR A 1 83 ? 22.662 -16.640 -15.033 1.00 96.00 83 THR A N 1
ATOM 655 C CA . THR A 1 83 ? 23.569 -15.585 -14.564 1.00 96.00 83 THR A CA 1
ATOM 656 C C . THR A 1 83 ? 23.413 -14.371 -15.467 1.00 96.00 83 THR A C 1
ATOM 658 O O . THR A 1 83 ? 23.627 -14.477 -16.677 1.00 96.00 83 THR A O 1
ATOM 661 N N . TRP A 1 84 ? 23.070 -13.231 -14.876 1.00 95.12 84 TRP A N 1
ATOM 662 C CA . TRP A 1 84 ? 22.736 -12.005 -15.593 1.00 95.12 84 TRP A CA 1
ATOM 663 C C . TRP A 1 84 ? 23.535 -10.829 -15.068 1.00 95.12 84 TRP A C 1
ATOM 665 O O . TRP A 1 84 ? 23.796 -10.725 -13.872 1.00 95.12 84 TRP A O 1
ATOM 675 N N . GLN A 1 85 ? 23.886 -9.925 -15.978 1.00 95.19 85 GLN A N 1
ATOM 676 C CA . GLN A 1 85 ? 24.435 -8.626 -15.630 1.00 95.19 85 GLN A CA 1
ATOM 677 C C . GLN A 1 85 ? 23.395 -7.558 -15.952 1.00 95.19 85 GLN A C 1
ATOM 679 O O . GLN A 1 85 ? 23.057 -7.349 -17.118 1.00 95.19 85 GLN A O 1
ATOM 684 N N . TYR A 1 86 ? 22.951 -6.848 -14.924 1.00 95.69 86 TYR A N 1
ATOM 685 C CA . TYR A 1 86 ? 21.992 -5.763 -15.047 1.00 95.69 86 TYR A CA 1
ATOM 686 C C . TYR A 1 86 ? 22.716 -4.419 -15.097 1.00 95.69 86 TYR A C 1
ATOM 688 O O . TYR A 1 86 ? 23.728 -4.208 -14.423 1.00 95.69 86 TYR A O 1
ATOM 696 N N . GLU A 1 87 ? 22.188 -3.497 -15.896 1.00 96.62 87 GLU A N 1
ATOM 697 C CA . GLU A 1 87 ? 22.624 -2.104 -15.953 1.00 96.62 87 GLU A CA 1
ATOM 698 C C . GLU A 1 87 ? 21.398 -1.200 -15.874 1.00 96.62 87 GLU A C 1
ATOM 700 O O . GLU A 1 87 ? 20.615 -1.125 -16.817 1.00 96.62 87 GLU A O 1
ATOM 705 N N . VAL A 1 88 ? 21.252 -0.511 -14.743 1.00 97.56 88 VAL A N 1
ATOM 706 C CA . VAL A 1 88 ? 20.163 0.434 -14.498 1.00 97.56 88 VAL A CA 1
ATOM 707 C C . VAL A 1 88 ? 20.692 1.850 -14.684 1.00 97.56 88 VAL A C 1
ATOM 709 O O . VAL A 1 88 ? 21.572 2.285 -13.943 1.00 97.56 88 VAL A O 1
ATOM 712 N N . ALA A 1 89 ? 20.181 2.562 -15.683 1.00 97.38 89 ALA A N 1
ATOM 713 C CA . ALA A 1 89 ? 20.564 3.933 -16.018 1.00 97.38 89 ALA A CA 1
ATOM 714 C C . ALA A 1 89 ? 19.608 4.967 -15.396 1.00 97.38 89 ALA A C 1
ATOM 716 O O . ALA A 1 89 ? 18.647 4.614 -14.721 1.00 97.38 89 ALA A O 1
ATOM 717 N N . GLY A 1 90 ? 19.837 6.256 -15.661 1.00 96.12 90 GLY A N 1
ATOM 718 C CA . GLY A 1 90 ? 18.870 7.324 -15.363 1.00 96.12 90 GLY A CA 1
ATOM 719 C C . GLY A 1 90 ? 19.009 7.977 -13.988 1.00 96.12 90 GLY A C 1
ATOM 720 O O . GLY A 1 90 ? 18.215 8.849 -13.648 1.00 96.12 90 GLY A O 1
ATOM 721 N N . PHE A 1 91 ? 20.034 7.620 -13.213 1.00 97.88 91 PHE A N 1
ATOM 722 C CA . PHE A 1 91 ? 20.272 8.235 -11.910 1.00 97.88 91 PHE A CA 1
ATOM 723 C C . PHE A 1 91 ? 20.978 9.589 -12.027 1.00 97.88 91 PHE A C 1
ATOM 725 O O . PHE A 1 91 ? 21.801 9.821 -12.919 1.00 97.88 91 PHE A O 1
ATOM 732 N N . THR A 1 92 ? 20.687 10.476 -11.081 1.00 96.69 92 THR A N 1
ATOM 733 C CA . THR A 1 92 ? 21.248 11.832 -10.983 1.00 96.69 92 THR A CA 1
ATOM 734 C C . THR A 1 92 ? 22.465 11.921 -10.055 1.00 96.69 92 THR A C 1
ATOM 736 O O . THR A 1 92 ? 23.158 12.938 -10.046 1.00 96.69 92 THR A O 1
ATOM 739 N N . THR A 1 93 ? 22.756 10.857 -9.295 1.00 95.25 93 THR A N 1
ATOM 740 C CA . THR A 1 93 ? 23.881 10.771 -8.346 1.00 95.25 93 THR A CA 1
ATOM 741 C C . THR A 1 93 ? 24.609 9.432 -8.441 1.00 95.25 93 THR A C 1
ATOM 743 O O . THR A 1 93 ? 24.028 8.450 -8.894 1.00 95.25 93 THR A O 1
ATOM 746 N N . ASP A 1 94 ? 25.841 9.363 -7.935 1.00 95.12 94 ASP A N 1
ATOM 747 C CA . ASP A 1 94 ? 26.632 8.128 -7.838 1.00 95.12 94 ASP A CA 1
ATOM 748 C C . ASP A 1 94 ? 26.381 7.301 -6.565 1.00 95.12 94 ASP A C 1
ATOM 750 O O . ASP A 1 94 ? 26.797 6.145 -6.484 1.00 95.12 94 ASP A O 1
ATOM 754 N N . ALA A 1 95 ? 25.691 7.862 -5.572 1.00 95.44 95 ALA A N 1
ATOM 755 C CA . ALA A 1 95 ? 25.309 7.163 -4.350 1.00 95.44 95 ALA A CA 1
ATOM 756 C C . ALA A 1 95 ? 24.069 6.287 -4.587 1.00 95.44 95 ALA A C 1
ATOM 758 O O . ALA A 1 95 ? 22.941 6.744 -4.399 1.00 95.44 95 ALA A O 1
ATOM 759 N N . LEU A 1 96 ? 24.286 5.042 -5.014 1.00 97.25 96 LEU A N 1
ATOM 760 C CA . LEU A 1 96 ? 23.234 4.120 -5.447 1.00 97.25 96 LEU A CA 1
ATOM 761 C C . LEU A 1 96 ? 23.331 2.770 -4.730 1.00 97.25 96 LEU A C 1
ATOM 763 O O . LEU A 1 96 ? 24.426 2.289 -4.443 1.00 97.25 96 LEU A O 1
ATOM 767 N N . GLU A 1 97 ? 22.180 2.153 -4.475 1.00 97.56 97 GLU A N 1
ATOM 768 C CA . GLU A 1 97 ? 22.053 0.832 -3.859 1.00 97.56 97 GLU A CA 1
ATOM 769 C C . GLU A 1 97 ? 21.076 -0.036 -4.672 1.00 97.56 97 GLU A C 1
ATOM 771 O O . GLU A 1 97 ? 20.112 0.475 -5.244 1.00 97.56 97 GLU A O 1
ATOM 77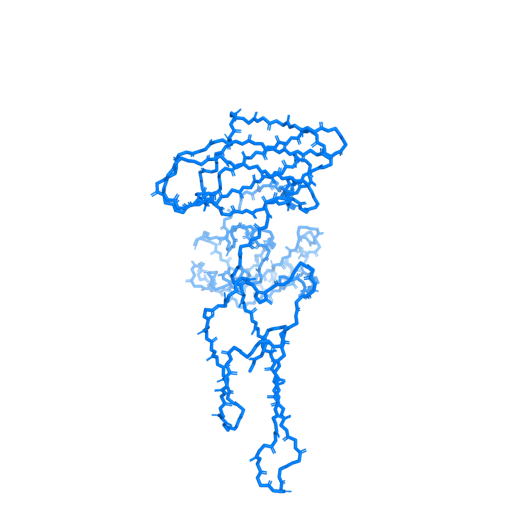6 N N . VAL A 1 98 ? 21.329 -1.350 -4.719 1.00 97.75 98 VAL A N 1
ATOM 777 C CA . VAL A 1 98 ? 20.380 -2.358 -5.222 1.00 97.75 98 VAL A CA 1
ATOM 778 C C . VAL A 1 98 ? 20.018 -3.309 -4.098 1.00 97.75 98 VAL A C 1
ATOM 780 O O . VAL A 1 98 ? 20.893 -3.795 -3.376 1.00 97.75 98 VAL A O 1
ATOM 783 N N . PHE A 1 99 ? 18.734 -3.620 -4.011 1.00 97.62 99 PHE A N 1
ATOM 784 C CA . PHE A 1 99 ? 18.188 -4.648 -3.144 1.00 97.62 99 PHE A CA 1
ATOM 785 C C . PHE A 1 99 ? 17.508 -5.718 -3.990 1.00 97.62 99 PHE A C 1
ATOM 787 O O . PHE A 1 99 ? 16.764 -5.388 -4.909 1.00 97.62 99 PHE A O 1
ATOM 794 N N . ASP A 1 100 ? 17.747 -6.980 -3.653 1.00 97.00 100 ASP A N 1
ATOM 795 C CA . ASP A 1 100 ? 16.839 -8.071 -3.984 1.00 97.00 100 ASP A CA 1
ATOM 796 C C . ASP A 1 100 ? 15.695 -8.038 -2.965 1.00 97.00 100 ASP A C 1
ATOM 798 O O . ASP A 1 100 ? 15.915 -8.125 -1.750 1.00 97.00 100 ASP A O 1
ATOM 802 N N . ILE A 1 101 ? 14.488 -7.832 -3.482 1.00 96.69 101 ILE A N 1
ATOM 803 C CA . ILE A 1 101 ? 13.233 -7.715 -2.738 1.00 96.69 101 ILE A CA 1
ATOM 804 C C . ILE A 1 101 ? 12.272 -8.867 -3.068 1.00 96.69 101 ILE A C 1
ATOM 806 O O . ILE A 1 101 ? 11.081 -8.761 -2.788 1.00 96.69 101 ILE A O 1
ATOM 810 N N . THR A 1 102 ? 12.777 -9.954 -3.659 1.00 95.81 102 THR A N 1
ATOM 811 C CA . THR A 1 102 ? 11.981 -11.128 -4.053 1.00 95.81 102 THR A CA 1
ATOM 812 C C . THR A 1 102 ? 11.238 -11.727 -2.859 1.00 95.81 102 THR A C 1
ATOM 814 O O . THR A 1 102 ? 10.062 -12.066 -2.966 1.00 95.81 102 THR A O 1
ATOM 817 N N . ASP A 1 103 ? 11.899 -11.804 -1.699 1.00 95.06 103 ASP A N 1
ATOM 818 C CA . ASP A 1 103 ? 11.259 -12.123 -0.422 1.00 95.06 103 ASP A CA 1
ATOM 819 C C . ASP A 1 103 ? 11.119 -10.844 0.426 1.00 95.06 103 ASP A C 1
ATOM 821 O O . ASP A 1 103 ? 12.123 -10.337 0.944 1.00 95.06 103 ASP A O 1
ATOM 825 N N . PRO A 1 104 ? 9.895 -10.318 0.635 1.00 90.56 104 PRO A N 1
ATOM 826 C CA . PRO A 1 104 ? 9.685 -9.103 1.421 1.00 90.56 104 PRO A CA 1
ATOM 827 C C . PRO A 1 104 ? 10.060 -9.265 2.903 1.00 90.56 104 PRO A C 1
ATOM 829 O O . PRO A 1 104 ? 10.262 -8.265 3.592 1.00 90.56 104 PRO A O 1
ATOM 832 N N . LEU A 1 105 ? 10.175 -10.499 3.409 1.00 92.62 105 LEU A N 1
ATOM 833 C CA . LEU A 1 105 ? 10.630 -10.793 4.770 1.00 92.62 105 LEU A CA 1
ATOM 834 C C . LEU A 1 105 ? 12.152 -10.996 4.853 1.00 92.62 105 LEU A C 1
ATOM 836 O O . LEU A 1 105 ? 12.697 -11.074 5.957 1.00 92.62 105 LEU A O 1
ATOM 840 N N . SER A 1 106 ? 12.846 -11.073 3.712 1.00 94.12 106 SER A N 1
ATOM 841 C CA . SER A 1 106 ? 14.284 -11.352 3.626 1.00 94.12 106 SER A CA 1
ATOM 842 C C . SER A 1 106 ? 14.995 -10.509 2.558 1.00 94.12 106 SER A C 1
ATOM 844 O O . SER A 1 106 ? 15.772 -11.004 1.741 1.00 94.12 106 SER A O 1
ATOM 846 N N . VAL A 1 107 ? 14.755 -9.196 2.584 1.00 95.44 107 VAL A N 1
ATOM 847 C CA . VAL A 1 107 ? 15.390 -8.244 1.660 1.00 95.44 107 VAL A CA 1
ATOM 848 C C . VAL A 1 107 ? 16.916 -8.275 1.802 1.00 95.44 107 VAL A C 1
ATOM 850 O O . VAL A 1 107 ? 17.456 -8.090 2.897 1.00 95.44 107 VAL A O 1
ATOM 853 N N . THR A 1 108 ? 17.624 -8.451 0.683 1.00 95.94 108 THR A N 1
ATOM 854 C CA . THR A 1 108 ? 19.091 -8.547 0.654 1.00 95.94 108 THR A CA 1
ATOM 855 C C . THR A 1 108 ? 19.696 -7.437 -0.195 1.00 95.94 108 THR A C 1
ATOM 857 O O . THR A 1 108 ? 19.335 -7.249 -1.351 1.00 95.94 108 THR A O 1
ATOM 860 N N . ARG A 1 109 ? 20.671 -6.703 0.351 1.00 96.94 109 ARG A N 1
ATOM 861 C CA . ARG A 1 109 ? 21.401 -5.682 -0.413 1.00 96.94 109 ARG A CA 1
ATOM 862 C C . ARG A 1 109 ? 22.525 -6.298 -1.244 1.00 96.94 109 ARG A C 1
ATOM 864 O O . ARG A 1 109 ? 23.394 -6.977 -0.696 1.00 96.94 109 ARG A O 1
ATOM 871 N N . MET A 1 110 ? 22.579 -5.959 -2.529 1.00 96.44 110 MET A N 1
ATOM 872 C CA . MET A 1 110 ? 23.691 -6.311 -3.411 1.00 96.44 110 MET A CA 1
ATOM 873 C C . MET A 1 110 ? 24.917 -5.453 -3.082 1.00 96.44 110 MET A C 1
ATOM 875 O O . MET A 1 110 ? 24.847 -4.226 -3.064 1.00 96.44 110 MET A O 1
ATOM 879 N N . VAL A 1 111 ? 26.057 -6.091 -2.806 1.00 92.38 111 VAL A N 1
ATOM 880 C CA . VAL A 1 111 ? 27.298 -5.395 -2.400 1.00 92.38 111 VAL A CA 1
ATOM 881 C C . VAL A 1 111 ? 28.338 -5.292 -3.515 1.00 92.38 111 VAL A C 1
ATOM 883 O O . VAL A 1 111 ? 29.201 -4.418 -3.477 1.00 92.38 111 VAL A O 1
ATOM 886 N N . SER A 1 112 ? 28.263 -6.165 -4.518 1.00 92.69 112 SER A N 1
ATOM 887 C CA . SER A 1 112 ? 29.187 -6.205 -5.656 1.00 92.69 112 SER A CA 1
ATOM 888 C C . SER A 1 112 ? 28.653 -5.375 -6.822 1.00 92.69 112 SER A C 1
ATOM 890 O O . SER A 1 112 ? 28.426 -5.884 -7.915 1.00 92.69 112 SER A O 1
ATOM 892 N N . THR A 1 113 ? 28.442 -4.082 -6.575 1.00 96.12 113 THR A N 1
ATOM 893 C CA . THR A 1 113 ? 27.899 -3.143 -7.562 1.00 96.12 113 THR A CA 1
ATOM 894 C C . THR A 1 113 ? 28.975 -2.207 -8.107 1.00 96.12 113 THR A C 1
ATOM 896 O O . THR A 1 113 ? 29.891 -1.810 -7.386 1.00 96.12 113 THR A O 1
ATOM 899 N N . THR A 1 114 ? 28.840 -1.784 -9.361 1.00 97.31 114 THR A N 1
ATOM 900 C CA . THR A 1 114 ? 29.686 -0.751 -9.977 1.00 97.31 114 THR A CA 1
ATOM 901 C C . THR A 1 114 ? 28.822 0.405 -10.456 1.00 97.31 114 THR A C 1
ATOM 903 O O . THR A 1 114 ? 27.865 0.189 -11.192 1.00 97.31 114 THR A O 1
ATOM 906 N N . VAL A 1 115 ? 29.185 1.633 -10.089 1.00 97.25 115 VAL A N 1
ATOM 907 C CA . VAL A 1 115 ? 28.538 2.846 -10.601 1.00 97.25 115 VAL A CA 1
ATOM 908 C C . VAL A 1 115 ? 29.448 3.506 -11.628 1.00 97.25 115 VAL A C 1
ATOM 910 O O . VAL A 1 115 ? 30.642 3.690 -11.387 1.00 97.25 115 VAL A O 1
ATOM 913 N N . VAL A 1 116 ? 28.890 3.851 -12.786 1.00 96.00 116 VAL A N 1
ATOM 914 C CA . VAL A 1 116 ? 29.597 4.532 -13.876 1.00 96.00 116 VAL A CA 1
ATOM 915 C C . VAL A 1 116 ? 28.831 5.770 -14.323 1.00 96.00 116 VAL A C 1
ATOM 917 O O . VAL A 1 116 ? 27.617 5.844 -14.167 1.00 96.00 116 VAL A O 1
ATOM 920 N N . GLY A 1 117 ? 29.540 6.726 -14.920 1.00 93.19 117 GLY A N 1
ATOM 921 C CA . GLY A 1 117 ? 28.949 7.938 -15.483 1.00 93.19 117 GLY A CA 1
ATOM 922 C C . GLY A 1 117 ? 29.478 9.222 -14.851 1.00 93.19 117 GLY A C 1
ATOM 923 O O . GLY A 1 117 ? 30.193 9.215 -13.850 1.00 93.19 117 GLY A O 1
ATOM 924 N N . SER A 1 118 ? 29.155 10.342 -15.489 1.00 84.44 118 SER A N 1
ATOM 925 C CA . SER A 1 118 ? 29.462 11.687 -15.004 1.00 84.44 118 SER A CA 1
ATOM 926 C C . SER A 1 118 ? 28.292 12.602 -15.355 1.00 84.44 118 SER A C 1
ATOM 928 O O . SER A 1 118 ? 28.072 12.893 -16.531 1.00 84.44 118 SER A O 1
ATOM 930 N N . GLY A 1 119 ? 27.526 13.027 -14.350 1.00 85.25 119 GLY A N 1
ATOM 931 C CA . GLY A 1 119 ? 26.296 13.814 -14.513 1.00 85.25 119 GLY A CA 1
ATOM 932 C C . GLY A 1 119 ? 25.030 12.953 -14.568 1.00 85.25 119 GLY A C 1
ATOM 933 O O . GLY A 1 119 ? 24.124 13.175 -13.776 1.00 85.25 119 GLY A O 1
ATOM 934 N N . SER A 1 120 ? 24.992 11.953 -15.453 1.00 93.31 120 SER A N 1
ATOM 935 C CA . SER A 1 120 ? 24.019 10.853 -15.398 1.00 93.31 120 SER A CA 1
ATOM 936 C C . SER A 1 120 ? 24.760 9.563 -15.075 1.00 93.31 120 SER A C 1
ATOM 938 O O . SER A 1 120 ? 25.843 9.324 -15.623 1.00 93.31 120 SER A O 1
ATOM 940 N N . TYR A 1 121 ? 24.199 8.780 -14.160 1.00 97.69 121 TYR A N 1
ATOM 941 C CA . TYR A 1 121 ? 24.837 7.606 -13.589 1.00 97.69 121 TYR A CA 1
ATOM 942 C C . TYR A 1 121 ? 24.064 6.332 -13.926 1.00 97.69 121 TYR A C 1
ATOM 944 O O . TYR A 1 121 ? 22.830 6.329 -13.979 1.00 97.69 121 TYR A O 1
ATOM 952 N N . SER A 1 122 ? 24.820 5.252 -14.115 1.00 97.50 122 SER A N 1
ATOM 953 C CA . SER A 1 122 ? 24.306 3.895 -14.267 1.00 97.50 122 SER A CA 1
ATOM 954 C C . SER A 1 122 ? 24.905 2.977 -13.210 1.00 97.50 122 SER A C 1
ATOM 956 O O . SER A 1 122 ? 26.111 3.015 -12.949 1.00 97.50 122 SER A O 1
ATOM 958 N N . LEU A 1 123 ? 24.065 2.126 -12.637 1.00 97.81 123 LEU A N 1
ATOM 959 C CA . LEU A 1 123 ? 24.402 1.120 -11.641 1.00 97.81 123 LEU A CA 1
ATOM 960 C C . LEU A 1 123 ? 24.425 -0.259 -12.296 1.00 97.81 123 LEU A C 1
ATOM 962 O O . LEU A 1 123 ? 23.468 -0.647 -12.962 1.00 97.81 123 LEU A O 1
ATOM 966 N N . LYS A 1 124 ? 25.517 -0.997 -12.103 1.00 97.94 124 LYS A N 1
ATOM 967 C CA . LYS A 1 124 ? 25.716 -2.342 -12.646 1.00 97.94 124 LYS A CA 1
ATOM 968 C C . LYS A 1 124 ? 25.903 -3.350 -11.531 1.00 97.94 124 LYS A C 1
ATOM 970 O O . LYS A 1 124 ? 26.644 -3.076 -10.585 1.00 97.94 124 LYS A O 1
ATOM 975 N N . PHE A 1 125 ? 25.297 -4.517 -11.676 1.00 97.31 125 PHE A N 1
ATOM 976 C CA . PHE A 1 125 ? 25.505 -5.656 -10.787 1.00 97.31 125 PHE A CA 1
ATOM 977 C C . PHE A 1 125 ? 25.276 -6.964 -11.547 1.00 97.31 125 PHE A C 1
ATOM 979 O O . PHE A 1 125 ? 24.669 -6.969 -12.618 1.00 97.31 125 PHE A O 1
ATOM 986 N N . GLU A 1 126 ? 25.811 -8.053 -11.010 1.00 96.88 126 GLU A N 1
ATOM 987 C CA . GLU A 1 126 ? 25.619 -9.407 -11.527 1.00 96.88 126 GLU A CA 1
ATOM 988 C C . GLU A 1 126 ? 24.881 -10.229 -10.475 1.00 96.88 126 GLU A C 1
ATOM 990 O O . GLU A 1 126 ? 25.156 -10.076 -9.282 1.00 96.88 126 GLU A O 1
ATOM 995 N N . ASP A 1 127 ? 23.977 -11.098 -10.918 1.00 95.94 127 ASP A N 1
ATOM 996 C CA . ASP A 1 127 ? 23.314 -12.063 -10.050 1.00 95.94 127 ASP A CA 1
ATOM 997 C C . ASP A 1 127 ? 23.112 -13.409 -10.761 1.00 95.94 127 ASP A C 1
ATOM 999 O O . ASP A 1 127 ? 23.005 -13.477 -11.989 1.00 95.94 127 ASP A O 1
ATOM 1003 N N . THR A 1 128 ? 23.094 -14.496 -9.988 1.00 95.62 128 THR A N 1
ATOM 1004 C CA . THR A 1 128 ? 22.758 -15.842 -10.468 1.00 95.62 128 THR A CA 1
ATOM 1005 C C . THR A 1 128 ? 21.469 -16.297 -9.811 1.00 95.62 128 THR A C 1
ATOM 1007 O O . THR A 1 128 ? 21.455 -16.691 -8.647 1.00 95.62 128 THR A O 1
ATOM 1010 N N . ILE A 1 129 ? 20.402 -16.292 -10.598 1.00 94.06 129 ILE A N 1
ATOM 1011 C CA . ILE A 1 129 ? 19.032 -16.488 -10.135 1.00 94.06 129 ILE A CA 1
ATOM 1012 C C . ILE A 1 129 ? 18.471 -17.830 -10.597 1.00 94.06 129 ILE A C 1
ATOM 1014 O O . ILE A 1 129 ? 18.785 -18.328 -11.681 1.00 94.06 129 ILE A O 1
ATOM 1018 N N . GLY A 1 130 ? 17.653 -18.446 -9.743 1.00 93.19 130 GLY A N 1
ATOM 1019 C CA . GLY A 1 130 ? 17.032 -19.753 -9.992 1.00 93.19 130 GLY A CA 1
ATOM 1020 C C . GLY A 1 130 ? 15.620 -19.681 -10.579 1.00 93.19 130 GLY A C 1
ATOM 1021 O O . GLY A 1 130 ? 15.051 -20.719 -10.915 1.00 93.19 130 GLY A O 1
ATOM 1022 N N . GLY A 1 131 ? 15.056 -18.480 -10.689 1.00 90.94 131 GLY A N 1
ATOM 1023 C CA . GLY A 1 131 ? 13.677 -18.222 -11.086 1.00 90.94 131 GLY A CA 1
ATOM 1024 C C . GLY A 1 131 ? 13.406 -16.723 -11.140 1.00 90.94 131 GLY A C 1
ATOM 1025 O O . GLY A 1 131 ? 14.334 -15.947 -11.340 1.00 90.94 131 GLY A O 1
ATOM 1026 N N . GLU A 1 132 ? 12.144 -16.347 -10.959 1.00 90.69 132 GLU A N 1
ATOM 1027 C CA . GLU A 1 132 ? 11.714 -14.951 -10.870 1.00 90.69 132 GLU A CA 1
ATOM 1028 C C . GLU A 1 132 ? 12.370 -14.255 -9.672 1.00 90.69 132 GLU A C 1
ATOM 1030 O O . GLU A 1 132 ? 12.416 -14.812 -8.573 1.00 90.69 132 GLU A O 1
ATOM 1035 N N . HIS A 1 133 ? 12.897 -13.056 -9.907 1.00 94.50 133 HIS A N 1
ATOM 1036 C CA . HIS A 1 133 ? 13.463 -12.189 -8.882 1.00 94.50 133 HIS A CA 1
ATOM 1037 C C . HIS A 1 133 ? 12.949 -10.769 -9.080 1.00 94.50 133 HIS A C 1
ATOM 1039 O O . HIS A 1 133 ? 12.746 -10.331 -10.211 1.00 94.50 133 HIS A O 1
ATOM 1045 N N . HIS A 1 134 ? 12.804 -10.034 -7.984 1.00 96.00 134 HIS A N 1
ATOM 1046 C CA . HIS A 1 134 ? 12.410 -8.633 -7.995 1.00 96.00 134 HIS A CA 1
ATOM 1047 C C . HIS A 1 134 ? 13.521 -7.792 -7.379 1.00 96.00 134 HIS A C 1
ATOM 1049 O O . HIS A 1 134 ? 14.008 -8.080 -6.282 1.00 96.00 134 HIS A O 1
ATOM 1055 N N . TYR A 1 135 ? 13.897 -6.719 -8.063 1.00 97.19 135 TYR A N 1
ATOM 1056 C CA . TYR A 1 135 ? 14.953 -5.822 -7.627 1.00 97.19 135 TYR A CA 1
ATOM 1057 C C . TYR A 1 135 ? 14.440 -4.402 -7.446 1.00 97.19 135 TYR A C 1
ATOM 1059 O O . TYR A 1 135 ? 13.556 -3.914 -8.153 1.00 97.19 135 TYR A O 1
ATOM 1067 N N . LEU A 1 136 ? 15.066 -3.707 -6.503 1.00 97.50 136 LEU A N 1
ATOM 1068 C CA . LEU A 1 136 ? 14.883 -2.286 -6.289 1.00 97.50 136 LEU A CA 1
ATOM 1069 C C . LEU A 1 136 ? 16.244 -1.594 -6.332 1.00 97.50 136 LEU A C 1
ATOM 1071 O O . LEU A 1 136 ? 17.063 -1.757 -5.426 1.00 97.50 136 LEU A O 1
ATOM 1075 N N . ALA A 1 137 ? 16.470 -0.806 -7.380 1.00 97.75 137 ALA A N 1
ATOM 1076 C CA . ALA A 1 137 ? 17.637 0.053 -7.521 1.00 97.75 137 ALA A CA 1
ATOM 1077 C C . ALA A 1 137 ? 17.247 1.498 -7.207 1.00 97.75 137 ALA A C 1
ATOM 1079 O O . ALA A 1 137 ? 16.359 2.053 -7.851 1.00 97.75 137 ALA A O 1
ATOM 1080 N N . LEU A 1 138 ? 17.900 2.127 -6.232 1.00 97.88 138 LEU A N 1
ATOM 1081 C CA . LEU A 1 138 ? 17.568 3.491 -5.830 1.00 97.88 138 LEU A CA 1
ATOM 1082 C C . LEU A 1 138 ? 18.756 4.252 -5.246 1.00 97.88 138 LEU A C 1
ATOM 1084 O O . LEU A 1 138 ? 19.746 3.665 -4.807 1.00 97.88 138 LEU A O 1
ATOM 1088 N N . ARG A 1 139 ? 18.620 5.578 -5.157 1.00 96.19 139 ARG A N 1
ATOM 1089 C CA . ARG A 1 139 ? 19.476 6.384 -4.273 1.00 96.19 139 ARG A CA 1
ATOM 1090 C C . ARG A 1 139 ? 18.943 6.336 -2.829 1.00 96.19 139 ARG A C 1
ATOM 1092 O O . ARG A 1 139 ? 17.728 6.401 -2.649 1.00 96.19 139 ARG A O 1
ATOM 1099 N N . PRO A 1 140 ? 19.789 6.368 -1.784 1.00 93.94 140 PRO A N 1
ATOM 1100 C CA . PRO A 1 140 ? 19.338 6.265 -0.390 1.00 93.94 140 PRO A CA 1
ATOM 1101 C C . PRO A 1 140 ? 18.270 7.278 0.044 1.00 93.94 140 PRO A C 1
ATOM 1103 O O . PRO A 1 140 ? 17.422 6.977 0.874 1.00 93.94 140 PRO A O 1
ATOM 1106 N N . SER A 1 141 ? 18.244 8.488 -0.522 1.00 91.75 141 SER A N 1
ATOM 1107 C CA . SER A 1 141 ? 17.197 9.455 -0.160 1.00 91.75 141 SER A CA 1
ATOM 1108 C C . SER A 1 141 ? 15.811 9.130 -0.747 1.00 91.75 141 SER A C 1
ATOM 1110 O O . SER A 1 141 ? 14.883 9.889 -0.490 1.00 91.75 141 SER A O 1
ATOM 1112 N N . GLN A 1 142 ? 15.687 8.095 -1.583 1.00 94.00 142 GLN A N 1
ATOM 1113 C CA . GLN A 1 142 ? 14.408 7.553 -2.053 1.00 94.00 142 GLN A CA 1
ATOM 1114 C C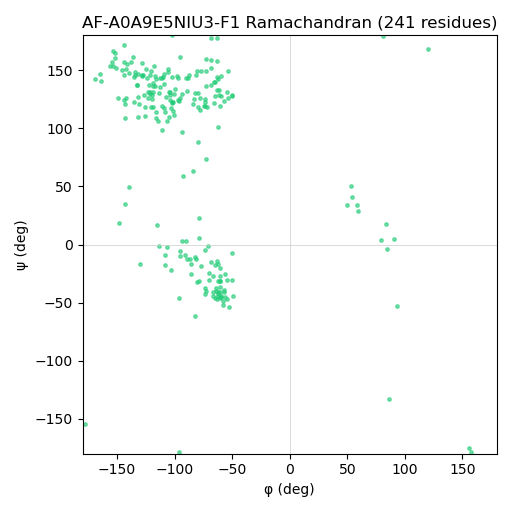 . GLN A 1 142 ? 13.884 6.446 -1.125 1.00 94.00 142 GLN A C 1
ATOM 1116 O O . GLN A 1 142 ? 12.835 5.867 -1.406 1.00 94.00 142 GLN A O 1
ATOM 1121 N N . TYR A 1 143 ? 14.573 6.140 -0.013 1.00 90.56 143 TYR A N 1
ATOM 1122 C CA . TYR A 1 143 ? 13.991 5.286 1.018 1.00 90.56 143 TYR A CA 1
ATOM 1123 C C . TYR A 1 143 ? 12.642 5.849 1.440 1.00 90.56 143 TYR A C 1
ATOM 1125 O O . TYR A 1 143 ? 12.528 7.014 1.829 1.00 90.56 143 TYR A O 1
ATOM 1133 N N . LYS A 1 144 ? 11.618 4.995 1.378 1.00 84.44 144 LYS A N 1
ATOM 1134 C CA . LYS A 1 144 ? 10.325 5.321 1.963 1.00 84.44 144 LYS A CA 1
ATOM 1135 C C . LYS A 1 144 ? 10.550 5.524 3.457 1.00 84.44 144 LYS A C 1
ATOM 1137 O O . LYS A 1 144 ? 11.026 4.628 4.152 1.00 84.44 144 LYS A O 1
ATOM 1142 N N . SER A 1 145 ? 10.247 6.719 3.948 1.00 76.44 145 SER A N 1
ATOM 1143 C CA . SER A 1 145 ? 10.179 6.954 5.383 1.00 76.44 1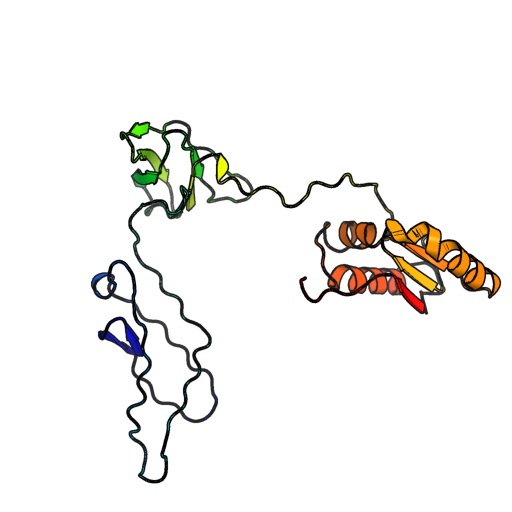45 SER A CA 1
ATOM 1144 C C . SER A 1 145 ? 8.975 6.204 5.936 1.00 76.44 145 SER A C 1
ATOM 1146 O O . SER A 1 145 ? 7.895 6.258 5.346 1.00 76.44 145 SER A O 1
ATOM 1148 N N . HIS A 1 146 ? 9.141 5.549 7.082 1.00 64.38 146 HIS A N 1
ATOM 1149 C CA . HIS A 1 146 ? 7.985 5.091 7.841 1.00 64.38 146 HIS A CA 1
ATOM 1150 C C . HIS A 1 146 ? 7.176 6.331 8.235 1.00 64.38 146 HIS A C 1
ATOM 1152 O O . HIS A 1 146 ? 7.773 7.287 8.739 1.00 64.38 146 HIS A O 1
ATOM 1158 N N . PRO A 1 147 ? 5.859 6.358 7.970 1.00 64.75 147 PRO A N 1
ATOM 1159 C CA . PRO A 1 147 ? 5.056 7.556 8.182 1.00 64.75 147 PRO A CA 1
ATOM 1160 C C . PRO A 1 147 ? 5.063 7.990 9.651 1.00 64.75 147 PRO A C 1
ATOM 1162 O O . PRO A 1 147 ? 4.954 9.183 9.927 1.00 64.75 147 PRO A O 1
ATOM 1165 N N . LEU A 1 148 ? 5.251 7.049 10.585 1.00 69.38 148 LEU A N 1
ATOM 1166 C CA . LEU A 1 148 ? 5.340 7.328 12.009 1.00 69.38 148 LEU A CA 1
ATOM 1167 C C . LEU A 1 148 ? 5.938 6.129 12.760 1.00 69.38 148 LEU A C 1
ATOM 1169 O O . LEU A 1 148 ? 5.629 4.984 12.443 1.00 69.38 148 LEU A O 1
ATOM 1173 N N . ILE A 1 149 ? 6.784 6.391 13.755 1.00 69.88 149 ILE A N 1
ATOM 1174 C CA . ILE A 1 149 ? 7.139 5.421 14.799 1.00 69.88 149 ILE A CA 1
ATOM 1175 C C . ILE A 1 149 ? 6.610 6.030 16.092 1.00 69.88 149 ILE A C 1
ATOM 1177 O O . ILE A 1 149 ? 7.071 7.103 16.485 1.00 69.88 149 ILE A O 1
ATOM 1181 N N . LEU A 1 150 ? 5.624 5.383 16.707 1.00 72.00 150 LEU A N 1
ATOM 1182 C CA . LEU A 1 150 ? 5.086 5.777 18.005 1.00 72.00 150 LEU A CA 1
ATOM 1183 C C . LEU A 1 150 ? 5.640 4.857 19.087 1.00 72.00 150 LEU A C 1
ATOM 1185 O O . LEU A 1 150 ? 5.863 3.670 18.855 1.00 72.00 150 LEU A O 1
ATOM 1189 N N . GLU A 1 151 ? 5.893 5.427 20.260 1.00 79.25 151 GLU A N 1
ATOM 1190 C CA . GLU A 1 151 ? 6.126 4.635 21.461 1.00 79.25 151 GLU A CA 1
ATOM 1191 C C . GLU A 1 151 ? 4.791 4.020 21.887 1.00 79.25 151 GLU A C 1
ATOM 1193 O O . GLU A 1 151 ? 3.841 4.746 22.172 1.00 79.25 151 GLU A O 1
ATOM 1198 N N . ASP A 1 152 ? 4.733 2.691 21.903 1.00 80.62 152 ASP A N 1
ATOM 1199 C CA . ASP A 1 152 ? 3.589 1.943 22.414 1.00 80.62 152 ASP A CA 1
ATOM 1200 C C . ASP A 1 152 ? 3.651 1.881 23.948 1.00 80.62 152 ASP A C 1
ATOM 1202 O O . ASP A 1 152 ? 4.681 1.535 24.539 1.00 80.62 152 ASP A O 1
ATOM 1206 N N . THR A 1 153 ? 2.534 2.222 24.590 1.00 82.81 153 THR A N 1
ATOM 1207 C CA . THR A 1 153 ? 2.297 1.938 26.004 1.00 82.81 153 THR A CA 1
ATOM 1208 C C . THR A 1 153 ? 1.285 0.798 26.073 1.00 82.81 153 THR A C 1
ATOM 1210 O O . THR A 1 153 ? 0.105 1.058 25.866 1.00 82.81 153 THR A O 1
ATOM 1213 N N . PRO A 1 154 ? 1.703 -0.435 26.417 1.00 86.69 154 PRO A N 1
ATOM 1214 C CA . PRO A 1 154 ? 0.834 -1.597 26.298 1.00 86.69 154 PRO A CA 1
ATOM 1215 C C . PRO A 1 154 ? -0.502 -1.445 27.032 1.00 86.69 154 PRO A C 1
ATOM 1217 O O . PRO A 1 154 ? -0.537 -1.121 28.226 1.00 86.69 154 PRO A O 1
ATOM 1220 N N . SER A 1 155 ? -1.583 -1.763 26.329 1.00 92.62 155 SER A N 1
ATOM 1221 C CA . SER A 1 155 ? -2.948 -1.847 26.841 1.00 92.62 155 SER A CA 1
ATOM 1222 C C . SER A 1 155 ? -3.387 -3.305 27.065 1.00 92.62 155 SER A C 1
ATOM 1224 O O . SER A 1 155 ? -2.595 -4.247 26.989 1.00 92.62 155 SER A O 1
ATOM 1226 N N . SER A 1 156 ? -4.623 -3.483 27.536 1.00 95.50 156 SER A N 1
ATOM 1227 C CA . SER A 1 156 ? -5.193 -4.796 27.885 1.00 95.50 156 SER A CA 1
ATOM 1228 C C . SER A 1 156 ? -6.678 -4.881 27.530 1.00 95.50 156 SER A C 1
ATOM 1230 O O . SER A 1 156 ? -7.468 -5.492 28.248 1.00 95.50 156 SER A O 1
ATOM 1232 N N . LEU A 1 157 ? -7.091 -4.242 26.436 1.00 96.81 157 LEU A N 1
ATOM 1233 C CA . LEU A 1 157 ? -8.479 -4.205 25.973 1.00 96.81 157 LEU A CA 1
ATOM 1234 C C . LEU A 1 157 ? -9.015 -5.611 25.658 1.00 96.81 157 LEU A C 1
ATOM 1236 O O . LEU A 1 157 ? -10.195 -5.886 25.896 1.00 96.81 157 LEU A O 1
ATOM 1240 N N . ALA A 1 158 ? -8.149 -6.521 25.208 1.00 96.19 158 ALA A N 1
ATOM 1241 C CA . ALA A 1 158 ? -8.462 -7.932 25.001 1.00 96.19 158 ALA A CA 1
ATOM 1242 C C . ALA A 1 158 ? -8.467 -8.790 26.291 1.00 96.19 158 ALA A C 1
ATOM 1244 O O . ALA A 1 158 ? -8.621 -10.009 26.214 1.00 96.19 158 ALA A O 1
ATOM 1245 N N . ASP A 1 159 ? -8.304 -8.215 27.488 1.00 96.81 159 ASP A N 1
ATOM 1246 C CA . ASP A 1 159 ? -8.458 -8.976 28.733 1.00 96.81 159 ASP A CA 1
ATOM 1247 C C . ASP A 1 159 ? -9.943 -9.278 29.002 1.00 96.81 159 ASP A C 1
ATOM 1249 O O . ASP A 1 159 ? -10.768 -8.383 29.183 1.00 96.81 159 ASP A O 1
ATOM 1253 N N . THR A 1 160 ? -10.288 -10.566 29.066 1.00 96.69 160 THR A N 1
ATOM 1254 C CA . THR A 1 160 ? -11.651 -11.055 29.354 1.00 96.69 160 THR A CA 1
ATOM 1255 C C . THR A 1 160 ? -12.178 -10.673 30.743 1.00 96.69 160 THR A C 1
ATOM 1257 O O . THR A 1 160 ? -13.367 -10.822 31.007 1.00 96.69 160 THR A O 1
ATOM 1260 N N . SER A 1 161 ? -11.314 -10.210 31.651 1.00 96.94 161 SER A N 1
ATOM 1261 C CA . SER A 1 161 ? -11.707 -9.728 32.980 1.00 96.94 161 SER A CA 1
ATOM 1262 C C . SER A 1 161 ? -12.204 -8.279 32.992 1.00 96.94 161 SER A C 1
ATOM 1264 O O . SER A 1 161 ? -12.781 -7.850 33.995 1.00 96.94 161 SER A O 1
ATOM 1266 N N . ASN A 1 162 ? -12.030 -7.539 31.890 1.00 97.12 162 ASN A N 1
ATOM 1267 C CA . ASN A 1 162 ? -12.639 -6.224 31.703 1.00 97.12 162 ASN A CA 1
ATOM 1268 C C . ASN A 1 162 ? -14.169 -6.325 31.694 1.00 97.12 162 ASN A C 1
ATOM 1270 O O . ASN A 1 162 ? -14.719 -7.380 31.393 1.00 97.12 162 ASN A O 1
ATOM 1274 N N . GLY A 1 163 ? -14.855 -5.217 31.988 1.00 95.88 163 GLY A N 1
ATOM 1275 C CA . GLY A 1 163 ? -16.316 -5.118 31.945 1.00 95.88 163 GLY A CA 1
ATOM 1276 C C . GLY A 1 163 ? -16.793 -3.674 32.072 1.00 95.88 163 GLY A C 1
ATOM 1277 O O . GLY A 1 163 ? -16.205 -2.883 32.813 1.00 95.88 163 GLY A O 1
ATOM 1278 N N . ALA A 1 164 ? -17.846 -3.320 31.334 1.00 96.75 164 ALA A N 1
ATOM 1279 C CA . ALA A 1 164 ? -18.484 -2.007 31.386 1.00 96.75 164 ALA A CA 1
ATOM 1280 C C . ALA A 1 164 ? -19.864 -2.041 30.720 1.00 96.75 164 ALA A C 1
ATOM 1282 O O . ALA A 1 164 ? -20.041 -2.695 29.700 1.00 96.75 164 ALA A O 1
ATOM 1283 N N . ASP A 1 165 ? -20.803 -1.246 31.228 1.00 97.44 165 ASP A N 1
ATOM 1284 C CA . ASP A 1 165 ? -22.077 -0.962 30.562 1.00 97.44 165 ASP A CA 1
ATOM 1285 C C . ASP A 1 165 ? -21.914 0.089 29.448 1.00 97.44 165 ASP A C 1
ATOM 1287 O O . ASP A 1 165 ? -22.657 0.088 28.460 1.00 97.44 165 ASP A O 1
ATOM 1291 N N . TYR A 1 166 ? -20.965 1.015 29.629 1.00 97.94 166 TYR A N 1
ATOM 1292 C CA . TYR A 1 166 ? -20.752 2.192 28.788 1.00 97.94 166 TYR A CA 1
ATOM 1293 C C . TYR A 1 166 ? -19.275 2.318 28.399 1.00 97.94 166 TYR A C 1
ATOM 1295 O O . TYR A 1 166 ? -18.412 2.470 29.261 1.00 97.94 166 TYR A O 1
ATOM 1303 N N . ILE A 1 167 ? -18.970 2.314 27.103 1.00 98.50 167 ILE A N 1
ATOM 1304 C CA . ILE A 1 167 ? -17.603 2.507 26.601 1.00 98.50 167 ILE A CA 1
ATOM 1305 C C . ILE A 1 167 ? -17.482 3.897 25.974 1.00 98.50 167 ILE A C 1
ATOM 1307 O O . ILE A 1 167 ? -18.260 4.272 25.099 1.00 98.50 167 ILE A O 1
ATOM 1311 N N . ILE A 1 168 ? -16.489 4.668 26.408 1.00 98.38 168 ILE A N 1
ATOM 1312 C CA . ILE A 1 168 ? -16.069 5.915 25.769 1.00 98.38 168 ILE A CA 1
ATOM 1313 C C . ILE A 1 168 ? -14.784 5.618 25.000 1.00 98.38 168 ILE A C 1
ATOM 1315 O O . ILE A 1 168 ? -13.781 5.276 25.616 1.00 98.38 168 ILE A O 1
ATOM 1319 N N . ILE A 1 169 ? -14.806 5.766 23.678 1.00 98.06 169 ILE A N 1
ATOM 1320 C CA . ILE A 1 169 ? -13.610 5.684 22.832 1.00 98.06 169 ILE A CA 1
ATOM 1321 C C . ILE A 1 169 ? -13.207 7.111 22.476 1.00 98.06 169 ILE A C 1
ATOM 1323 O O . ILE A 1 169 ? -14.018 7.862 21.929 1.00 98.06 169 ILE A O 1
ATOM 1327 N N . THR A 1 170 ? -11.984 7.504 22.820 1.00 97.19 170 THR A N 1
ATOM 1328 C CA . THR A 1 170 ? -11.515 8.889 22.688 1.00 97.19 170 THR A CA 1
ATOM 1329 C C . THR A 1 170 ? -10.046 8.952 22.290 1.00 97.19 170 THR A C 1
ATOM 1331 O O . THR A 1 170 ? -9.289 8.028 22.555 1.00 97.19 170 THR A O 1
ATOM 1334 N N . HIS A 1 171 ? -9.624 10.070 21.701 1.00 95.00 171 HIS A N 1
ATOM 1335 C CA . HIS A 1 171 ? -8.200 10.383 21.565 1.00 95.00 171 HIS A CA 1
ATOM 1336 C C . HIS A 1 171 ? -7.593 10.790 22.919 1.00 95.00 171 HIS A C 1
ATOM 1338 O O . HIS A 1 171 ? -8.287 11.410 23.740 1.00 95.00 171 HIS A O 1
ATOM 1344 N N . SER A 1 172 ? -6.304 10.502 23.120 1.00 93.25 172 SER A N 1
ATOM 1345 C CA . SER A 1 172 ? -5.520 10.846 24.319 1.00 93.25 172 SER A CA 1
ATOM 1346 C C . SER A 1 172 ? -5.665 12.316 24.734 1.00 93.25 172 SER A C 1
ATOM 1348 O O . SER A 1 172 ? -5.944 12.606 25.899 1.00 93.25 172 SER A O 1
ATOM 1350 N N . ASP A 1 173 ? -5.610 13.238 23.768 1.00 94.94 173 ASP A N 1
ATOM 1351 C CA . ASP A 1 173 ? -5.795 14.688 23.971 1.00 94.94 173 ASP A CA 1
ATOM 1352 C C . ASP A 1 173 ? -7.133 15.068 24.634 1.00 94.94 173 ASP A C 1
ATOM 1354 O O . ASP A 1 173 ? -7.248 16.122 25.264 1.00 94.94 173 ASP A O 1
ATOM 1358 N N . PHE A 1 174 ? -8.163 14.228 24.497 1.00 96.25 174 PHE A N 1
ATOM 1359 C CA . PHE A 1 174 ? -9.498 14.465 25.054 1.00 96.25 174 PHE A CA 1
ATOM 1360 C C . PHE A 1 174 ? -9.806 13.585 26.268 1.00 96.25 174 PHE A C 1
ATOM 1362 O O . PHE A 1 174 ? -10.869 13.734 26.877 1.00 96.25 174 PHE A O 1
ATOM 1369 N N . ARG A 1 175 ? -8.890 12.693 26.658 1.00 95.19 175 ARG A N 1
ATOM 1370 C CA . ARG A 1 175 ? -9.116 11.716 27.727 1.00 95.19 175 ARG A CA 1
ATOM 1371 C C . ARG A 1 175 ? -9.514 12.376 29.047 1.00 95.19 175 ARG A C 1
ATOM 1373 O O . ARG A 1 175 ? -10.481 11.956 29.677 1.00 95.19 175 ARG A O 1
ATOM 1380 N N . ASP A 1 176 ? -8.830 13.446 29.441 1.00 97.19 176 ASP A N 1
ATOM 1381 C CA . ASP A 1 176 ? -9.155 14.166 30.679 1.00 97.19 176 ASP A CA 1
ATOM 1382 C C . ASP A 1 176 ? -10.486 14.927 30.584 1.00 97.19 176 ASP A C 1
ATOM 1384 O O . ASP A 1 176 ? -11.210 15.058 31.573 1.00 97.19 176 ASP A O 1
ATOM 1388 N N . ALA A 1 177 ? -10.857 15.383 29.385 1.00 97.38 177 ALA A N 1
ATOM 1389 C CA . ALA A 1 177 ? -12.102 16.110 29.155 1.00 97.38 177 ALA A CA 1
ATOM 1390 C C . ALA A 1 177 ? -13.347 15.213 29.279 1.00 97.38 177 ALA A C 1
ATOM 1392 O O . ALA A 1 177 ? -14.428 15.713 29.597 1.00 97.38 177 ALA A O 1
ATOM 1393 N N . VAL A 1 178 ? -13.210 13.899 29.066 1.00 97.56 178 VAL A N 1
ATOM 1394 C CA . VAL A 1 178 ? -14.326 12.942 29.177 1.00 97.56 178 VAL A CA 1
ATOM 1395 C C . VAL A 1 178 ? -14.506 12.369 30.587 1.00 97.56 178 VAL A C 1
ATOM 1397 O O . VAL A 1 178 ? -15.562 11.803 30.877 1.00 97.56 178 VAL A O 1
ATOM 1400 N N . ILE A 1 179 ? -13.541 12.560 31.496 1.00 98.12 179 ILE A N 1
ATOM 1401 C CA . ILE A 1 179 ? -13.614 12.073 32.887 1.00 98.12 179 ILE A CA 1
ATOM 1402 C C . ILE A 1 179 ? -14.891 12.538 33.616 1.00 98.12 179 ILE A C 1
ATOM 1404 O O . ILE A 1 179 ? -15.571 11.686 34.191 1.00 98.12 179 ILE A O 1
ATOM 1408 N N . PRO A 1 180 ? -15.307 13.823 33.564 1.00 98.25 180 PRO A N 1
ATOM 1409 C CA . PRO A 1 180 ? -16.537 14.256 34.232 1.00 98.25 180 PRO A CA 1
ATOM 1410 C C . PRO A 1 180 ? -17.793 13.540 33.718 1.00 98.25 180 PRO A C 1
ATOM 1412 O O . PRO A 1 180 ? -18.741 13.327 34.474 1.00 98.25 180 PRO A O 1
ATOM 1415 N N . LEU A 1 181 ? -17.814 13.163 32.434 1.00 97.38 181 LEU A N 1
ATOM 1416 C CA . LEU A 1 181 ? -18.917 12.404 31.855 1.00 97.38 181 LEU A CA 1
ATOM 1417 C C . LEU A 1 181 ? -18.895 10.947 32.324 1.00 97.38 181 LEU A C 1
ATOM 1419 O O . LEU A 1 181 ? -19.955 10.433 32.679 1.00 97.38 181 LEU A O 1
ATOM 1423 N N . ARG A 1 182 ? -17.717 10.306 32.371 1.00 97.94 182 ARG A N 1
ATOM 1424 C CA . ARG A 1 182 ? -17.556 8.969 32.964 1.00 97.94 182 ARG A CA 1
ATOM 1425 C C . ARG A 1 182 ? -18.118 8.947 34.384 1.00 97.94 182 ARG A C 1
ATOM 1427 O O . ARG A 1 182 ? -19.014 8.159 34.663 1.00 97.94 182 ARG A O 1
ATOM 1434 N N . ASP A 1 183 ? -17.673 9.868 35.237 1.00 98.31 183 ASP A N 1
ATOM 1435 C CA . ASP A 1 183 ? -18.100 9.937 36.642 1.00 98.31 183 ASP A CA 1
ATOM 1436 C C . ASP A 1 183 ? -19.614 10.152 36.769 1.00 98.31 183 ASP A C 1
ATOM 1438 O O . ASP A 1 183 ? -20.276 9.584 37.640 1.00 98.31 183 ASP A O 1
ATOM 1442 N N . HIS A 1 184 ? -20.195 10.951 35.868 1.00 98.19 184 HIS A N 1
ATOM 1443 C CA . HIS A 1 184 ? -21.639 11.154 35.822 1.00 98.19 184 HIS A CA 1
ATOM 1444 C C . HIS A 1 184 ? -22.408 9.867 35.475 1.00 98.19 184 HIS A C 1
ATOM 1446 O O . HIS A 1 184 ? -23.465 9.624 36.061 1.00 98.19 184 HIS A O 1
ATOM 1452 N N . ARG A 1 185 ? -21.902 9.045 34.544 1.00 97.69 185 ARG A N 1
ATOM 1453 C CA . ARG A 1 185 ? -22.513 7.759 34.160 1.00 97.69 185 ARG A CA 1
ATOM 1454 C C . ARG A 1 185 ? -22.342 6.695 35.237 1.00 97.69 185 ARG A C 1
ATOM 1456 O O . ARG A 1 185 ? -23.316 6.020 35.564 1.00 97.69 185 ARG A O 1
ATOM 1463 N N . GLU A 1 186 ? -21.179 6.634 35.875 1.00 97.06 186 GLU A N 1
ATOM 1464 C CA . GLU A 1 186 ? -20.963 5.775 37.045 1.00 97.06 186 GLU A CA 1
ATOM 1465 C C . GLU A 1 186 ? -21.906 6.147 38.195 1.00 97.06 186 GLU A C 1
ATOM 1467 O O . GLU A 1 186 ? -22.521 5.272 38.805 1.00 97.06 186 GLU A O 1
ATOM 1472 N N . GLY A 1 187 ? -22.135 7.444 38.433 1.00 97.81 187 GLY A N 1
ATOM 1473 C CA . GLY A 1 187 ? 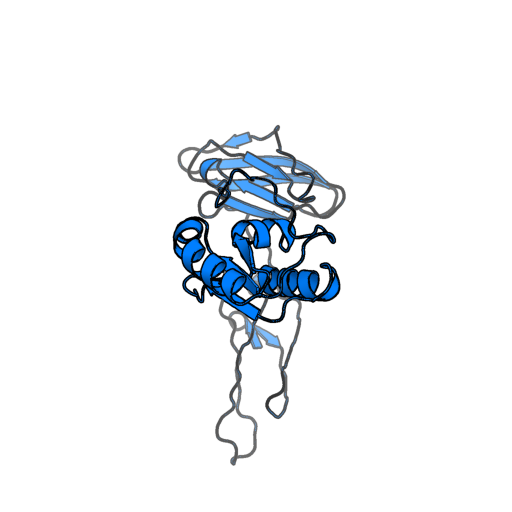-23.127 7.926 39.400 1.00 97.81 187 GLY A CA 1
ATOM 1474 C C . GLY A 1 187 ? -24.578 7.537 39.075 1.00 97.81 187 GLY A C 1
ATOM 1475 O O . GLY A 1 187 ? -25.439 7.590 39.954 1.00 97.81 187 GLY A O 1
ATOM 1476 N N . GLN A 1 188 ? -24.858 7.124 37.836 1.00 96.94 188 GLN A N 1
ATOM 1477 C CA . GLN A 1 188 ? -26.145 6.575 37.392 1.00 96.94 188 GLN A CA 1
ATOM 1478 C C . GLN A 1 188 ? -26.194 5.040 37.460 1.00 96.94 188 GLN A C 1
ATOM 1480 O O . GLN A 1 188 ? -27.213 4.454 37.098 1.00 96.94 188 GLN A O 1
ATOM 1485 N N . GLY A 1 189 ? -25.131 4.395 37.947 1.00 96.00 189 GLY A N 1
ATOM 1486 C CA . GLY A 1 189 ? -25.025 2.943 38.058 1.00 96.00 189 GLY A CA 1
ATOM 1487 C C . GLY A 1 189 ? -24.577 2.244 36.774 1.00 96.00 189 GLY A C 1
ATOM 1488 O O . GLY A 1 189 ? -24.800 1.045 36.665 1.00 96.00 189 GLY A O 1
ATOM 1489 N N . LEU A 1 190 ? -23.983 2.969 35.819 1.00 96.25 190 LEU A N 1
ATOM 1490 C CA . LEU A 1 190 ? -23.402 2.397 34.602 1.00 96.25 190 LEU A CA 1
ATOM 1491 C C . LEU A 1 190 ? -21.883 2.295 34.765 1.00 96.25 190 LEU A C 1
ATOM 1493 O O . LEU A 1 190 ? -21.198 3.323 34.788 1.00 96.25 190 LEU A O 1
ATOM 1497 N N . GLY A 1 191 ? -21.349 1.077 34.854 1.00 96.25 191 GLY A N 1
ATOM 1498 C CA . GLY A 1 191 ? -19.906 0.856 34.795 1.00 96.25 191 GLY A CA 1
ATOM 1499 C C . GLY A 1 191 ? -19.364 1.443 33.494 1.00 96.25 191 GLY A C 1
ATOM 1500 O O . GLY A 1 191 ? -19.870 1.119 32.420 1.00 96.25 191 GLY A O 1
ATOM 1501 N N . THR A 1 192 ? -18.395 2.357 33.580 1.00 97.25 192 THR A N 1
ATOM 1502 C CA . THR A 1 192 ? -17.942 3.123 32.414 1.00 97.25 192 THR A CA 1
ATOM 1503 C C . THR A 1 192 ? -16.447 2.945 32.182 1.00 97.25 192 THR A C 1
ATOM 1505 O O . THR A 1 192 ? -15.637 3.228 33.059 1.00 97.25 192 THR A O 1
ATOM 1508 N N . PHE A 1 193 ? -16.074 2.535 30.972 1.00 97.19 193 PHE A N 1
ATOM 1509 C CA . PHE A 1 193 ? -14.683 2.360 30.560 1.00 97.19 193 PHE A CA 1
ATOM 1510 C C . PHE A 1 193 ? -14.284 3.437 29.549 1.00 97.19 193 PHE A C 1
ATOM 1512 O O . PHE A 1 193 ? -15.057 3.756 28.647 1.00 97.19 193 PHE A O 1
ATOM 1519 N N . ILE A 1 194 ? -13.081 3.998 29.692 1.00 97.81 194 ILE A N 1
ATOM 1520 C CA . ILE A 1 194 ? -12.500 4.925 28.711 1.00 97.81 194 ILE A CA 1
ATOM 1521 C C . ILE A 1 194 ? -11.371 4.187 27.995 1.00 97.81 194 ILE A C 1
ATOM 1523 O O . ILE A 1 194 ? -10.365 3.871 28.629 1.00 97.81 194 ILE A O 1
ATOM 1527 N N . ALA A 1 195 ? -11.540 3.941 26.699 1.00 97.44 195 ALA A N 1
ATOM 1528 C CA . ALA A 1 195 ? -10.517 3.393 25.819 1.00 97.44 195 ALA A CA 1
ATOM 1529 C C . ALA A 1 195 ? -9.860 4.524 25.017 1.00 97.44 195 ALA A C 1
ATOM 1531 O O . ALA A 1 195 ? -10.564 5.380 24.463 1.00 97.44 195 ALA A O 1
ATOM 1532 N N . ASP A 1 196 ? -8.528 4.523 24.952 1.00 95.94 196 ASP A N 1
ATOM 1533 C CA . ASP A 1 196 ? -7.819 5.329 23.964 1.00 95.94 196 ASP A CA 1
ATOM 1534 C C . ASP A 1 196 ? -8.005 4.691 22.584 1.00 95.94 196 ASP A C 1
ATOM 1536 O O . ASP A 1 196 ? -7.957 3.471 22.434 1.00 95.94 196 ASP A O 1
ATOM 1540 N N . VAL A 1 197 ? -8.267 5.503 21.566 1.00 95.25 197 VAL A N 1
ATOM 1541 C CA . VAL A 1 197 ? -8.445 4.991 20.207 1.00 95.25 197 VAL A CA 1
ATOM 1542 C C . VAL A 1 197 ? -7.146 4.401 19.645 1.00 95.25 197 VAL A C 1
ATOM 1544 O O . VAL A 1 197 ? -7.217 3.480 18.837 1.00 95.25 197 VAL A O 1
ATOM 1547 N N . GLN A 1 198 ? -5.974 4.867 20.095 1.00 93.69 198 GLN A N 1
ATOM 1548 C CA . GLN A 1 198 ? -4.696 4.291 19.675 1.00 93.69 198 GLN A CA 1
ATOM 1549 C C . GLN A 1 198 ? -4.531 2.858 20.198 1.00 93.69 198 GLN A C 1
ATOM 1551 O O . GLN A 1 198 ? -4.234 1.971 19.405 1.00 93.69 198 GLN A O 1
ATOM 1556 N N . ASP A 1 199 ? -4.871 2.605 21.467 1.00 95.75 199 ASP A N 1
ATOM 1557 C CA . ASP A 1 199 ? -4.885 1.254 22.055 1.00 95.75 199 ASP A CA 1
ATOM 1558 C C . ASP A 1 199 ? -5.800 0.300 21.269 1.00 95.75 199 ASP A C 1
ATOM 1560 O O . ASP A 1 199 ? -5.482 -0.866 21.029 1.00 95.75 199 ASP A O 1
ATOM 1564 N N . VAL A 1 200 ? -6.952 0.810 20.818 1.00 96.56 200 VAL A N 1
ATOM 1565 C CA . VAL A 1 200 ? -7.874 0.050 19.966 1.00 96.56 200 VAL A CA 1
ATOM 1566 C C . VAL A 1 200 ? -7.209 -0.316 18.636 1.00 96.56 200 VAL A C 1
ATOM 1568 O O . VAL A 1 200 ? -7.354 -1.453 18.184 1.00 96.56 200 VAL A O 1
ATOM 1571 N N . TYR A 1 201 ? -6.475 0.605 18.007 1.00 94.06 201 TYR A N 1
ATOM 1572 C CA . TYR A 1 201 ? -5.763 0.303 16.765 1.00 94.06 201 TYR A CA 1
ATOM 1573 C C . TYR A 1 201 ? -4.630 -0.700 16.976 1.00 94.06 201 TYR A C 1
ATOM 1575 O O . TYR A 1 201 ? -4.458 -1.611 16.157 1.00 94.06 201 TYR A O 1
ATOM 1583 N N . ASP A 1 202 ? -3.886 -0.569 18.066 1.00 93.00 202 ASP A N 1
ATOM 1584 C CA . ASP A 1 202 ? -2.740 -1.419 18.378 1.00 93.00 202 ASP A CA 1
ATOM 1585 C C . ASP A 1 202 ? -3.178 -2.871 18.614 1.00 93.00 202 ASP A C 1
ATOM 1587 O O . ASP A 1 202 ? -2.640 -3.790 17.989 1.00 93.00 202 ASP A O 1
ATOM 1591 N N . GLU A 1 203 ? -4.234 -3.086 19.405 1.00 95.50 203 GLU A N 1
ATOM 1592 C CA . GLU A 1 203 ? -4.718 -4.431 19.732 1.00 95.50 203 GLU A CA 1
ATOM 1593 C C . GLU A 1 203 ? -5.602 -5.067 18.640 1.00 95.50 203 GLU A C 1
ATOM 1595 O O . GLU A 1 203 ? -5.566 -6.287 18.462 1.00 95.50 203 GLU A O 1
ATOM 1600 N N . PHE A 1 204 ? -6.382 -4.279 17.885 1.00 96.50 204 PHE A N 1
ATOM 1601 C CA . PHE A 1 204 ? -7.404 -4.808 16.957 1.00 96.50 204 PHE A CA 1
ATOM 1602 C C . PHE A 1 204 ? -7.118 -4.556 15.471 1.00 96.50 204 PHE A C 1
ATOM 1604 O O . PHE A 1 204 ? -7.880 -5.006 14.613 1.00 96.50 204 PHE A O 1
ATOM 1611 N N . SER A 1 205 ? -6.014 -3.884 15.143 1.00 93.44 205 SER A N 1
ATOM 1612 C CA . SER A 1 205 ? -5.568 -3.664 13.757 1.00 93.44 205 SER A CA 1
ATOM 1613 C C . SER A 1 205 ? -4.049 -3.595 13.595 1.00 93.44 205 SER A C 1
ATOM 1615 O O . SER A 1 205 ? -3.567 -3.112 12.573 1.00 93.44 205 SER A O 1
ATOM 1617 N N . TYR A 1 206 ? -3.279 -4.095 14.566 1.00 89.81 206 TYR A N 1
ATOM 1618 C CA . TYR A 1 206 ? -1.811 -4.091 14.519 1.00 89.81 206 TYR A CA 1
ATOM 1619 C C . TYR A 1 206 ? -1.214 -2.676 14.375 1.00 89.81 206 TYR A C 1
ATOM 1621 O O . TYR A 1 206 ? -0.220 -2.479 13.677 1.00 89.81 206 TYR A O 1
ATOM 1629 N N . GLY A 1 207 ? -1.867 -1.683 14.985 1.00 88.25 207 GLY A N 1
ATOM 1630 C CA . GLY A 1 207 ? -1.498 -0.264 14.948 1.00 88.25 207 GLY A CA 1
ATOM 1631 C C . GLY A 1 207 ? -1.906 0.473 13.672 1.00 88.25 207 GLY A C 1
ATOM 1632 O O . GLY A 1 207 ? -1.589 1.650 13.504 1.00 88.25 207 GLY A O 1
ATOM 1633 N N . ILE A 1 208 ? -2.610 -0.194 12.753 1.00 87.81 208 ILE A N 1
ATOM 1634 C CA . ILE A 1 208 ? -3.093 0.421 11.516 1.00 87.81 208 ILE A CA 1
ATOM 1635 C C . ILE A 1 208 ? -4.330 1.264 11.828 1.00 87.81 208 ILE A C 1
ATOM 1637 O O . ILE A 1 208 ? -5.307 0.765 12.375 1.00 87.81 208 ILE A O 1
ATOM 1641 N N . PHE A 1 209 ? -4.317 2.536 11.434 1.00 87.88 209 PHE A N 1
ATOM 1642 C CA . PHE A 1 209 ? -5.498 3.393 11.517 1.00 87.88 209 PHE A CA 1
ATOM 1643 C C . PHE A 1 209 ? -6.616 2.833 10.626 1.00 87.88 209 PHE A C 1
ATOM 1645 O O . PHE A 1 209 ? -6.577 2.980 9.408 1.00 87.88 209 PHE A O 1
ATOM 1652 N N . ASP A 1 210 ? -7.593 2.153 11.229 1.00 89.31 210 ASP A N 1
ATOM 1653 C CA . ASP A 1 210 ? -8.664 1.483 10.494 1.00 89.31 210 ASP A CA 1
ATOM 1654 C C . ASP A 1 210 ? -9.968 1.448 11.311 1.00 89.31 210 ASP A C 1
ATOM 1656 O O . ASP A 1 210 ? -9.990 0.927 12.432 1.00 89.31 210 ASP A O 1
ATOM 1660 N N . PRO A 1 211 ? -11.105 1.927 10.770 1.00 91.06 211 PRO A N 1
ATOM 1661 C CA . PRO A 1 211 ? -12.386 1.892 11.479 1.00 91.06 211 PRO A CA 1
ATOM 1662 C C . PRO A 1 211 ? -12.862 0.469 11.831 1.00 91.06 211 PRO A C 1
ATOM 1664 O O . PRO A 1 211 ? -13.684 0.294 12.738 1.00 91.06 211 PRO A O 1
ATOM 1667 N N . ARG A 1 212 ? -12.356 -0.571 11.153 1.00 94.56 212 ARG A N 1
ATOM 1668 C CA . ARG A 1 212 ? -12.613 -1.977 11.496 1.00 94.56 212 ARG A CA 1
ATOM 1669 C C . ARG A 1 212 ? -12.090 -2.329 12.886 1.00 94.56 212 ARG A C 1
ATOM 1671 O O . ARG A 1 212 ? -12.752 -3.117 13.552 1.00 94.56 212 ARG A O 1
ATOM 1678 N N . ALA A 1 213 ? -11.006 -1.705 13.351 1.00 96.25 213 ALA A N 1
ATOM 1679 C CA . ALA A 1 213 ? -10.463 -1.924 14.691 1.00 96.25 213 ALA A CA 1
ATOM 1680 C C . ALA A 1 213 ? -11.485 -1.567 15.776 1.00 96.25 213 ALA A C 1
ATOM 1682 O O . ALA A 1 213 ? -11.746 -2.358 16.676 1.00 96.25 213 ALA A O 1
ATOM 1683 N N . ILE A 1 214 ? -12.155 -0.417 15.632 1.00 96.56 214 ILE A N 1
ATOM 1684 C CA . ILE A 1 214 ? -13.207 0.033 16.555 1.00 96.56 214 ILE A CA 1
ATOM 1685 C C . ILE A 1 214 ? -14.378 -0.954 16.560 1.00 96.56 214 ILE A C 1
ATOM 1687 O O . ILE A 1 214 ? -14.880 -1.328 17.620 1.00 96.56 214 ILE A O 1
ATOM 1691 N N . ARG A 1 215 ? -14.812 -1.410 15.379 1.00 97.25 215 ARG A N 1
ATOM 1692 C CA . ARG A 1 215 ? -15.874 -2.422 15.259 1.00 97.25 215 ARG A CA 1
ATOM 1693 C C . ARG A 1 215 ? -15.477 -3.730 15.946 1.00 97.25 215 ARG A C 1
ATOM 1695 O O . ARG A 1 215 ? -16.303 -4.321 16.642 1.00 97.25 215 ARG A O 1
ATOM 1702 N N . ASP A 1 216 ? -14.255 -4.191 15.713 1.00 98.25 216 ASP A N 1
ATOM 1703 C CA . ASP A 1 216 ? -13.774 -5.486 16.187 1.00 98.25 216 ASP A CA 1
ATOM 1704 C C . ASP A 1 216 ? -13.513 -5.459 17.699 1.00 98.25 216 ASP A C 1
ATOM 1706 O O . ASP A 1 216 ? -13.923 -6.394 18.385 1.00 98.25 216 ASP A O 1
ATOM 1710 N N . PHE A 1 217 ? -13.003 -4.347 18.237 1.00 98.44 217 PHE A N 1
ATOM 1711 C CA . PHE A 1 217 ? -12.936 -4.081 19.675 1.00 98.44 217 PHE A CA 1
ATOM 1712 C C . PHE A 1 217 ? -14.317 -4.126 20.336 1.00 98.44 217 PHE A C 1
ATOM 1714 O O . PHE A 1 217 ? -14.517 -4.857 21.302 1.00 98.44 217 PHE A O 1
ATOM 1721 N N . LEU A 1 218 ? -15.300 -3.388 19.808 1.00 98.25 218 LEU A N 1
ATOM 1722 C CA . LEU A 1 218 ? -16.640 -3.347 20.401 1.00 98.25 218 LEU A CA 1
ATOM 1723 C C . LEU A 1 218 ? -17.337 -4.711 20.357 1.00 98.25 218 LEU A C 1
ATOM 1725 O O . LEU A 1 218 ? -18.014 -5.080 21.315 1.00 98.25 218 LEU A O 1
ATOM 1729 N N . ARG A 1 219 ? -17.154 -5.477 19.272 1.00 98.06 219 ARG A N 1
ATOM 1730 C CA . ARG A 1 219 ? -17.627 -6.866 19.198 1.00 98.06 219 ARG A CA 1
ATOM 1731 C C . ARG A 1 219 ? -16.926 -7.737 20.235 1.00 98.06 219 ARG A C 1
ATOM 1733 O O . ARG A 1 219 ? -17.599 -8.473 20.945 1.00 98.06 219 ARG A O 1
ATOM 1740 N N . TYR A 1 220 ? -15.602 -7.638 20.339 1.00 98.44 220 TYR A N 1
ATOM 1741 C CA . TYR A 1 220 ? -14.830 -8.406 21.308 1.00 98.44 220 TYR A CA 1
ATOM 1742 C C . TYR A 1 220 ? -15.291 -8.129 22.739 1.00 98.44 220 TYR A C 1
ATOM 1744 O O . TYR A 1 220 ? -15.566 -9.075 23.473 1.00 98.44 220 TYR A O 1
ATOM 1752 N N . ALA A 1 221 ? -15.427 -6.852 23.105 1.00 98.25 221 ALA A N 1
ATOM 1753 C CA . ALA A 1 221 ? -15.913 -6.434 24.412 1.00 98.25 221 ALA A CA 1
ATOM 1754 C C . ALA A 1 221 ? -17.327 -6.968 24.679 1.00 98.25 221 ALA A C 1
ATOM 1756 O O . ALA A 1 221 ? -17.586 -7.516 25.741 1.00 98.25 221 ALA A O 1
ATOM 1757 N N . TYR A 1 222 ? -18.231 -6.886 23.701 1.00 98.00 222 TYR A N 1
ATOM 1758 C CA . TYR A 1 222 ? -19.583 -7.433 23.834 1.00 98.00 222 TYR A CA 1
ATOM 1759 C C . TYR A 1 222 ? -19.607 -8.955 24.047 1.00 98.00 222 TYR A C 1
ATOM 1761 O O . TYR A 1 222 ? -20.392 -9.447 24.854 1.00 98.00 222 TYR A O 1
ATOM 1769 N N . ASP A 1 223 ? -18.757 -9.695 23.335 1.00 97.94 223 ASP A N 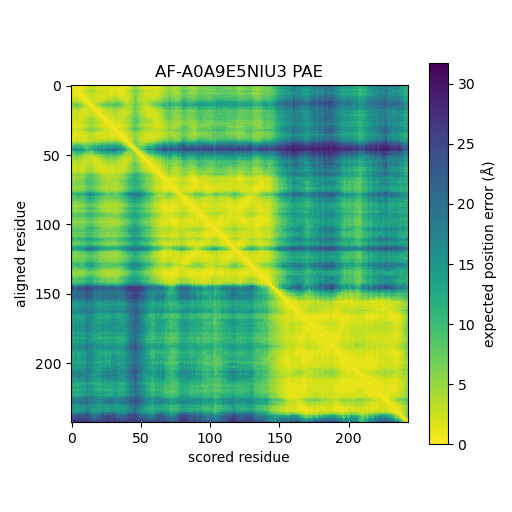1
ATOM 1770 C CA . ASP A 1 223 ? -18.770 -11.160 23.340 1.00 97.94 223 ASP A CA 1
ATOM 1771 C C . ASP A 1 223 ? -17.947 -11.780 24.490 1.00 97.94 223 ASP A C 1
ATOM 1773 O O . ASP A 1 223 ? -18.207 -12.925 24.863 1.00 97.94 223 ASP A O 1
ATOM 1777 N N . ASN A 1 224 ? -16.936 -11.073 25.021 1.00 97.94 224 ASN A N 1
ATOM 1778 C CA . ASN A 1 224 ? -15.898 -11.676 25.875 1.00 97.94 224 ASN A CA 1
ATOM 1779 C C . ASN A 1 224 ? -15.622 -10.956 27.202 1.00 97.94 224 ASN A C 1
ATOM 1781 O O . ASN A 1 224 ? -14.972 -11.555 28.062 1.00 97.94 224 ASN A O 1
ATOM 1785 N N . TRP A 1 225 ? -16.040 -9.700 27.379 1.00 97.94 225 TRP A N 1
ATOM 1786 C CA . TRP A 1 225 ? -15.903 -9.029 28.676 1.00 97.94 225 TRP A CA 1
ATOM 1787 C C . TRP A 1 225 ? -16.906 -9.591 29.690 1.00 97.94 225 TRP A C 1
ATOM 1789 O O . TRP A 1 225 ? -17.899 -10.222 29.324 1.00 97.94 225 TRP A O 1
ATOM 1799 N N . VAL A 1 226 ? -16.638 -9.389 30.981 1.00 97.38 226 VAL A N 1
ATOM 1800 C CA . VAL A 1 226 ? -17.514 -9.881 32.049 1.00 97.38 226 VAL A CA 1
ATOM 1801 C C . VAL A 1 226 ? -18.896 -9.234 31.975 1.00 97.38 226 VAL A C 1
ATOM 1803 O O . VAL A 1 226 ? -19.026 -8.049 31.670 1.00 97.38 226 VAL A O 1
ATOM 1806 N N . ASP A 1 227 ? -19.927 -10.012 32.310 1.00 93.12 227 ASP A N 1
ATOM 1807 C CA . ASP A 1 227 ? -21.305 -9.528 32.348 1.00 93.12 227 ASP A CA 1
ATOM 1808 C C . ASP A 1 227 ? -21.489 -8.357 33.343 1.00 93.12 227 ASP A C 1
ATOM 1810 O O . ASP A 1 227 ? -20.927 -8.384 34.446 1.00 93.12 227 ASP A O 1
ATOM 1814 N N . PRO A 1 228 ? -22.370 -7.387 33.032 1.00 90.19 228 PRO A N 1
ATOM 1815 C CA . PRO A 1 228 ? -23.155 -7.291 31.801 1.00 90.19 228 PRO A CA 1
ATOM 1816 C C . PRO A 1 228 ? -22.320 -6.785 30.609 1.00 90.19 228 PRO A C 1
ATOM 1818 O O . PRO A 1 228 ? -21.419 -5.966 30.797 1.00 90.19 228 PRO A O 1
ATOM 1821 N N . PRO A 1 229 ? -22.642 -7.215 29.376 1.00 92.44 229 PRO A N 1
ATOM 1822 C CA . PRO A 1 229 ? -21.937 -6.738 28.199 1.00 92.44 229 PRO A CA 1
ATOM 1823 C C . PRO A 1 229 ? -22.236 -5.249 27.939 1.00 92.44 229 PRO A C 1
ATOM 1825 O O . PRO A 1 229 ? -23.339 -4.769 28.247 1.00 92.44 229 PRO A O 1
ATOM 1828 N N . PRO A 1 230 ? -21.299 -4.521 27.302 1.00 96.31 230 PRO A N 1
ATOM 1829 C CA . PRO A 1 230 ? -21.493 -3.130 26.918 1.00 96.31 230 PRO A CA 1
ATOM 1830 C C . PRO A 1 230 ? -22.799 -2.900 26.157 1.00 96.31 230 PRO A C 1
ATOM 1832 O O . PRO A 1 230 ? -23.085 -3.540 25.147 1.00 96.31 230 PRO A O 1
ATOM 1835 N N . SER A 1 231 ? -23.586 -1.938 26.632 1.00 96.19 231 SER A N 1
ATOM 1836 C CA . SER A 1 231 ? -24.870 -1.549 26.033 1.00 96.19 231 SER A CA 1
ATOM 1837 C C . SER A 1 231 ? -24.811 -0.186 25.341 1.00 96.19 231 SER A C 1
ATOM 1839 O O . SER A 1 231 ? -25.677 0.135 24.525 1.00 96.19 231 SER A O 1
ATOM 1841 N N . TYR A 1 232 ? -23.800 0.625 25.658 1.00 97.69 232 TYR A N 1
ATOM 1842 C CA . TYR A 1 232 ? -23.647 1.984 25.150 1.00 97.69 232 TYR A CA 1
ATOM 1843 C C . TYR A 1 232 ? -22.212 2.256 24.713 1.00 97.69 232 TYR A C 1
ATOM 1845 O O . TYR A 1 232 ? -21.258 1.836 25.367 1.00 97.69 232 TYR A O 1
ATOM 1853 N N . VAL A 1 233 ? -22.073 3.035 23.640 1.00 97.75 233 VAL A N 1
ATOM 1854 C CA . VAL A 1 233 ? -20.784 3.524 23.151 1.00 97.75 233 VAL A CA 1
ATOM 1855 C C . VAL A 1 233 ? -20.885 5.017 22.869 1.00 97.75 233 VAL A C 1
ATOM 1857 O O . VAL A 1 233 ? -21.863 5.479 22.279 1.00 97.75 233 VAL A O 1
ATOM 1860 N N . LEU A 1 234 ? -19.859 5.763 23.267 1.00 97.56 234 LEU A N 1
ATOM 1861 C CA . LEU A 1 234 ? -19.625 7.140 22.854 1.00 97.56 234 LEU A CA 1
ATOM 1862 C C . LEU A 1 234 ? -18.285 7.226 22.131 1.00 97.56 234 LEU A C 1
ATOM 1864 O O . LEU A 1 234 ? -17.256 6.870 22.698 1.00 97.56 234 LEU A O 1
ATOM 1868 N N . LEU A 1 235 ? -18.302 7.749 20.909 1.00 96.81 235 LEU A N 1
ATOM 1869 C CA . LEU A 1 235 ? -17.093 8.101 20.171 1.00 96.81 235 LEU A CA 1
ATOM 1870 C C . LEU A 1 235 ? -16.828 9.596 20.371 1.00 96.81 235 LEU A C 1
ATOM 1872 O O . LEU A 1 235 ? -17.711 10.416 20.110 1.00 96.81 235 LEU A O 1
ATOM 1876 N N . VAL A 1 236 ? -15.641 9.945 20.865 1.00 96.25 236 VAL A N 1
ATOM 1877 C CA . VAL A 1 236 ? -15.237 11.328 21.149 1.00 96.25 236 VAL A CA 1
ATOM 1878 C C . VAL A 1 236 ? -14.067 11.708 20.254 1.00 96.25 236 VAL A C 1
ATOM 1880 O O . VAL A 1 236 ? -12.944 11.239 20.424 1.00 96.25 236 VAL A O 1
ATOM 1883 N N . GLY A 1 237 ? -14.351 12.579 19.295 1.00 90.12 237 GLY A N 1
ATOM 1884 C CA . GLY A 1 237 ? -13.417 13.021 18.270 1.00 90.12 237 GLY A CA 1
ATOM 1885 C C . GLY A 1 237 ? -14.174 13.509 17.041 1.00 90.12 237 GLY A C 1
ATOM 1886 O O . GLY A 1 237 ? -15.406 13.574 17.055 1.00 90.12 237 GLY A O 1
ATOM 1887 N N . ASP A 1 238 ? -13.432 13.847 15.992 1.00 84.62 238 ASP A N 1
ATOM 1888 C CA . ASP A 1 238 ? -13.998 14.172 14.683 1.00 84.62 238 ASP A CA 1
ATOM 1889 C C . ASP A 1 238 ? -13.758 13.017 13.702 1.00 84.62 238 ASP A C 1
ATOM 1891 O O . ASP A 1 238 ? -12.798 12.257 13.842 1.00 84.62 238 ASP A O 1
ATOM 1895 N N . GLY A 1 239 ? -14.650 12.869 12.728 1.00 76.31 239 GLY A N 1
ATOM 1896 C CA . GLY A 1 239 ? -14.500 11.894 11.654 1.00 76.31 239 GLY A CA 1
ATOM 1897 C C . GLY A 1 239 ? -13.711 12.487 10.491 1.00 76.31 239 GLY A C 1
ATOM 1898 O O . GLY A 1 239 ? -13.901 13.648 10.136 1.00 76.31 239 GLY A O 1
ATOM 1899 N N . ASN A 1 240 ? -12.870 11.681 9.848 1.00 67.31 240 ASN A N 1
ATOM 1900 C CA . ASN A 1 240 ? -12.254 12.030 8.571 1.00 67.31 240 ASN A CA 1
ATOM 1901 C C . ASN A 1 240 ? -12.635 10.980 7.515 1.00 67.31 240 ASN A C 1
ATOM 1903 O O . ASN A 1 240 ? -12.821 9.811 7.843 1.00 67.31 240 ASN A O 1
ATOM 1907 N N . TYR A 1 241 ? -12.795 11.411 6.263 1.00 59.94 241 TYR A N 1
ATOM 1908 C CA . TYR A 1 241 ? -13.089 10.533 5.123 1.00 59.94 241 TYR A CA 1
ATOM 1909 C C . TYR A 1 241 ? -11.839 9.844 4.561 1.00 59.94 241 TYR A C 1
ATOM 1911 O O . TYR A 1 241 ? -11.978 8.943 3.743 1.00 59.94 241 TYR A O 1
ATOM 1919 N N . ASP A 1 242 ? -10.652 10.287 4.975 1.00 53.53 242 ASP A N 1
ATOM 1920 C CA . ASP A 1 242 ? -9.369 9.742 4.537 1.00 53.53 242 ASP A CA 1
ATOM 1921 C C . ASP A 1 242 ? -8.912 8.671 5.545 1.00 53.53 242 ASP A C 1
ATOM 1923 O O . ASP A 1 242 ? -8.413 9.003 6.626 1.00 53.53 242 ASP A O 1
ATOM 1927 N N . PHE A 1 243 ? -9.194 7.404 5.229 1.00 52.91 243 PHE A N 1
ATOM 1928 C CA . PHE A 1 243 ? -8.780 6.203 5.962 1.00 52.91 243 PHE A CA 1
ATOM 1929 C C . PHE A 1 243 ? -8.363 5.105 4.981 1.00 52.91 243 PHE A C 1
ATOM 1931 O O . PHE A 1 243 ? -8.975 5.018 3.890 1.00 52.91 243 PHE A O 1
#

pLDDT: mean 91.92, std 8.25, range [52.91, 98.5]

Mean predicted aligned error: 9.86 Å

Secondary structure (DSSP, 8-state):
-EETTEE-------SS-------PPPGGG--SS---EE------S-TT------------------SB-BTTEEEEE--SSEEEEEEEEEESSS--EEEE-SSTTS-EEE-S-EEEEESEEEEEEEEEESS--EEEEE-GGGSPPPS--PPP----TT-TT---SEEEEE-GGGHHHHHHHHHHHHTTT--EEEEEHHHHHHHHHTT---HHHHHHHHHHHHHHSSSSPP-EEEEES---S--

Nearest PDB structures (foldseek):
  6za2-assembly1_A  TM=4.844E-01  e=1.377E-06  Porphyromonas gingivalis ATCC 33277
  6za2-assembly1_B  TM=4.906E-01  e=2.139E-06  Porphyromonas gingivalis ATCC 33277
  8vvm-assembly1_I  TM=4.794E-01  e=3.374E-01  Homo sapiens
  7jz1-assembly1_H  TM=4.191E-01  e=6.334E-01  Homo sapiens
  7jz4-assembly2_C  TM=4.987E-01  e=3.059E+00  Homo sapiens

Radius of gyration: 28.68 Å; Cα contacts (8 Å, |Δi|>4): 369; chains: 1; bounding box: 63×36×77 Å